Protein AF-A0A3M1G348-F1 (afdb_monomer_lite)

Secondary structure (DSSP, 8-state):
-----SGGG-SSTTPPPPTTGGGT--HHHHSEE-TTGGG-EE----GGGT-HHHHHHGGGSSSTTB-HHHHHB--B-SEEEEEEEEEEETTEEEEEEEEEEEEEEEESPEEEE-TTS-EEEEEEEEEEEEEE-S--PPPSS-EESSTTSS---EEEEEEEE--SSSSSEEEEEEEEEE----B-SPPPHHHHHS-SSEEEEEEEEE--SSSBS-EEEEEEEEEETTEEEEEEEEESS---BPTT--HHHH-GGGGTTT--EE-S-------HHHHHHHHHHHHHHHHHHHHHHHH--SHHHHHHHHHHHHHHHH-HHHHHHHHHHTTTT-

Structure (mmCIF, N/CA/C/O backbone):
data_AF-A0A3M1G348-F1
#
_entry.id   AF-A0A3M1G348-F1
#
loop_
_atom_site.group_PDB
_atom_site.id
_atom_site.type_symbol
_atom_site.label_atom_id
_atom_site.label_alt_id
_atom_site.label_comp_id
_atom_site.label_asym_id
_atom_site.label_entity_id
_atom_site.label_seq_id
_atom_site.pdbx_PDB_ins_code
_atom_site.Cartn_x
_atom_site.Cartn_y
_atom_site.Cartn_z
_atom_site.occupancy
_atom_site.B_iso_or_equiv
_atom_site.auth_seq_id
_atom_site.auth_comp_id
_atom_site.auth_asym_id
_atom_site.auth_atom_id
_atom_site.pdbx_PDB_model_num
ATOM 1 N N . GLY A 1 1 ? 7.294 3.253 2.600 1.00 52.88 1 GLY A N 1
ATOM 2 C CA . GLY A 1 1 ? 6.382 3.375 1.445 1.00 52.88 1 GLY A CA 1
ATOM 3 C C . GLY A 1 1 ? 6.372 4.726 0.737 1.00 52.88 1 GLY A C 1
ATOM 4 O O . GLY A 1 1 ? 5.597 4.856 -0.201 1.00 52.88 1 GLY A O 1
ATOM 5 N N . GLU A 1 2 ? 7.161 5.731 1.150 1.00 63.25 2 GLU A N 1
ATOM 6 C CA . GLU A 1 2 ? 7.117 7.092 0.562 1.00 63.25 2 GLU A CA 1
ATOM 7 C C . GLU A 1 2 ? 5.699 7.659 0.367 1.00 63.25 2 GLU A C 1
ATOM 9 O O . GLU A 1 2 ? 5.335 8.224 -0.663 1.00 63.25 2 GLU A O 1
ATOM 14 N N . THR A 1 3 ? 4.864 7.443 1.373 1.00 74.56 3 THR A N 1
ATOM 15 C CA . THR A 1 3 ? 3.506 7.967 1.436 1.00 74.56 3 THR A CA 1
ATOM 16 C C . THR A 1 3 ? 3.471 9.094 2.446 1.00 74.56 3 THR A C 1
ATOM 18 O O . THR A 1 3 ? 4.001 8.937 3.547 1.00 74.56 3 THR A O 1
ATOM 21 N N . TYR A 1 4 ? 2.811 10.189 2.098 1.00 84.00 4 TYR A N 1
ATOM 22 C CA . TYR A 1 4 ? 2.774 11.394 2.915 1.00 84.00 4 TYR A CA 1
ATOM 23 C C . TYR A 1 4 ? 1.397 11.602 3.535 1.00 84.00 4 TYR A C 1
ATOM 25 O O . TYR A 1 4 ? 0.398 11.045 3.077 1.00 84.00 4 TYR A O 1
ATOM 33 N N . ILE A 1 5 ? 1.350 12.445 4.565 1.00 88.00 5 ILE A N 1
ATOM 34 C CA . ILE A 1 5 ? 0.132 12.821 5.295 1.00 88.00 5 ILE A CA 1
ATOM 35 C C . ILE A 1 5 ? -0.901 13.569 4.413 1.00 88.00 5 ILE A C 1
ATOM 37 O O . ILE A 1 5 ? -2.043 13.772 4.820 1.00 88.00 5 ILE A O 1
ATOM 41 N N . GLY A 1 6 ? -0.535 13.939 3.180 1.00 89.44 6 GLY A N 1
ATOM 42 C CA . GLY A 1 6 ? -1.377 14.681 2.238 1.00 89.44 6 GLY A CA 1
ATOM 43 C C . GLY A 1 6 ? -1.398 16.187 2.529 1.00 89.44 6 GLY A C 1
ATOM 44 O O . GLY A 1 6 ? -0.562 16.688 3.280 1.00 89.44 6 GLY A O 1
ATOM 45 N N . GLY A 1 7 ? -2.332 16.923 1.913 1.00 89.25 7 GLY A N 1
ATOM 46 C CA . GLY A 1 7 ? -2.369 18.388 2.015 1.00 89.25 7 GLY A CA 1
ATOM 47 C C . GLY A 1 7 ? -1.122 19.019 1.394 1.00 89.25 7 GLY A C 1
ATOM 48 O O . GLY A 1 7 ? -0.755 18.674 0.269 1.00 89.25 7 GLY A O 1
ATOM 49 N N . ASP A 1 8 ? -0.433 19.878 2.138 1.00 89.81 8 ASP A N 1
ATOM 50 C CA . ASP A 1 8 ? 0.794 20.539 1.664 1.00 89.81 8 ASP A CA 1
ATOM 51 C C . ASP A 1 8 ? 1.963 19.568 1.443 1.00 89.81 8 ASP A C 1
ATOM 53 O O . ASP A 1 8 ? 2.887 19.858 0.689 1.00 89.81 8 ASP A O 1
ATOM 57 N N . TYR A 1 9 ? 1.915 18.387 2.061 1.00 87.88 9 TYR A N 1
ATOM 58 C CA . TYR A 1 9 ? 2.952 17.361 1.944 1.00 87.88 9 TYR A CA 1
ATOM 59 C C . TYR A 1 9 ? 2.644 16.330 0.850 1.00 87.88 9 TYR A C 1
ATOM 61 O O . TYR A 1 9 ? 3.247 15.262 0.812 1.00 87.88 9 TYR A O 1
ATOM 69 N N . SER A 1 10 ? 1.653 16.594 -0.001 1.00 87.44 10 SER A N 1
ATOM 70 C CA . SER A 1 10 ? 1.141 15.613 -0.957 1.00 87.44 10 SER A CA 1
ATOM 71 C C . SER A 1 10 ? 2.131 15.279 -2.063 1.00 87.44 10 SER A C 1
ATOM 73 O O . SER A 1 10 ? 2.636 16.163 -2.755 1.00 87.44 10 SER A O 1
ATOM 75 N N . ILE A 1 11 ? 2.302 13.980 -2.299 1.00 86.25 11 ILE A N 1
ATOM 76 C CA . ILE A 1 11 ? 2.994 13.444 -3.466 1.00 86.25 11 ILE A CA 1
ATOM 77 C C . ILE A 1 11 ? 2.125 12.317 -4.054 1.00 86.25 11 ILE A C 1
ATOM 79 O O . ILE A 1 11 ? 2.034 11.268 -3.414 1.00 86.25 11 ILE A O 1
ATOM 83 N N . PRO A 1 12 ? 1.493 12.475 -5.237 1.00 86.88 12 PRO A N 1
ATOM 84 C CA . PRO A 1 12 ? 1.482 13.670 -6.095 1.00 86.88 12 PRO A CA 1
ATOM 85 C C . PRO A 1 12 ? 0.784 14.871 -5.439 1.00 86.88 12 PRO A C 1
ATOM 87 O O . PRO A 1 12 ? 0.022 14.710 -4.488 1.00 86.88 12 PRO A O 1
ATOM 90 N N . GLN A 1 13 ? 1.022 16.079 -5.956 1.00 86.38 13 GLN A N 1
ATOM 91 C CA . GLN A 1 13 ? 0.355 17.286 -5.459 1.00 86.38 13 GLN A CA 1
ATOM 92 C C . GLN A 1 13 ? -1.178 17.169 -5.554 1.00 86.38 13 GLN A C 1
ATOM 94 O O . GLN A 1 13 ? -1.717 16.568 -6.482 1.00 86.38 13 GLN A O 1
ATOM 99 N N . GLY A 1 14 ? -1.887 17.747 -4.580 1.00 84.94 14 GLY A N 1
ATOM 100 C CA . GLY A 1 14 ? -3.355 17.743 -4.536 1.00 84.94 14 GLY A CA 1
ATOM 101 C C . GLY A 1 14 ? -3.998 16.511 -3.885 1.00 84.94 14 GLY A C 1
ATOM 102 O O . GLY A 1 14 ? -5.227 16.397 -3.894 1.00 84.94 14 GLY A O 1
ATOM 103 N N . MET A 1 15 ? -3.220 15.595 -3.290 1.00 86.75 15 MET A N 1
ATOM 104 C CA . MET A 1 15 ? -3.801 14.524 -2.472 1.00 86.75 15 MET A CA 1
ATOM 105 C C . MET A 1 15 ? -4.581 15.088 -1.282 1.00 86.75 15 MET A C 1
ATOM 107 O O . MET A 1 15 ? -4.224 16.094 -0.662 1.00 86.75 15 MET A O 1
ATOM 111 N N . LYS A 1 16 ? -5.662 14.392 -0.923 1.00 89.56 16 LYS A N 1
ATOM 112 C CA . LYS A 1 16 ? -6.473 14.770 0.233 1.00 89.56 16 LYS A CA 1
ATOM 113 C C . LYS A 1 16 ? -5.639 14.625 1.508 1.00 89.56 16 LYS A C 1
ATOM 115 O O . LYS A 1 16 ? -5.038 13.570 1.701 1.00 89.56 16 LYS A O 1
ATOM 120 N N . PRO A 1 17 ? -5.646 15.630 2.399 1.00 91.50 17 PRO A N 1
ATOM 121 C CA . PRO A 1 17 ? -4.999 15.488 3.688 1.00 91.50 17 PRO A CA 1
ATOM 122 C C . PRO A 1 17 ? -5.673 14.402 4.518 1.00 91.50 17 PRO A C 1
ATOM 124 O O . PRO A 1 17 ? -6.901 14.205 4.465 1.00 91.50 17 PRO A O 1
ATOM 127 N N . ASP A 1 18 ? -4.852 13.731 5.308 1.00 92.38 18 ASP A N 1
ATOM 128 C CA . ASP A 1 18 ? -5.275 12.713 6.247 1.00 92.38 18 ASP A CA 1
ATOM 129 C C . ASP A 1 18 ? -6.028 13.324 7.449 1.00 92.38 18 ASP A C 1
ATOM 131 O O . ASP A 1 18 ? -6.173 14.545 7.593 1.00 92.38 18 ASP A O 1
ATOM 135 N N . VAL A 1 19 ? -6.611 12.469 8.292 1.00 93.00 19 VAL A N 1
ATOM 136 C CA . VAL A 1 19 ? -7.422 12.923 9.438 1.00 93.00 19 VAL A CA 1
ATOM 137 C C . VAL A 1 19 ? -6.617 13.638 10.525 1.00 93.00 19 VAL A C 1
ATOM 139 O O . VAL A 1 19 ? -7.208 14.411 11.279 1.00 93.00 19 VAL A O 1
ATOM 142 N N . HIS A 1 20 ? -5.311 13.394 10.615 1.00 92.81 20 HIS A N 1
ATOM 143 C CA . HIS A 1 20 ? -4.411 14.035 11.568 1.00 92.81 20 HIS A CA 1
ATOM 144 C C . HIS A 1 20 ? -4.038 15.432 11.079 1.00 92.81 20 HIS A C 1
ATOM 146 O O . HIS A 1 20 ? -4.218 16.396 11.822 1.00 92.81 20 HIS A O 1
ATOM 152 N N . TYR A 1 21 ? -3.668 15.570 9.802 1.00 93.31 21 TYR A N 1
ATOM 153 C CA . TYR A 1 21 ? -3.384 16.875 9.198 1.00 93.31 21 TYR A CA 1
ATOM 154 C C . TYR A 1 21 ? -4.585 17.822 9.311 1.00 93.31 21 TYR A C 1
ATOM 156 O O . TYR A 1 21 ? -4.452 18.976 9.707 1.00 93.31 21 TYR A O 1
ATOM 164 N N . LYS A 1 22 ? -5.808 17.327 9.070 1.00 93.75 22 LYS A N 1
ATOM 165 C CA . LYS A 1 22 ? -7.040 18.129 9.236 1.00 93.75 22 LYS A CA 1
ATOM 166 C C . LYS A 1 22 ? -7.287 18.620 10.664 1.00 93.75 22 LYS A C 1
ATOM 168 O O . LYS A 1 22 ? -8.077 19.540 10.854 1.00 93.75 22 LYS A O 1
ATOM 173 N N . LYS A 1 23 ? -6.664 17.988 11.660 1.00 94.19 23 LYS A N 1
ATOM 174 C CA . LYS A 1 23 ? -6.715 18.395 13.069 1.00 94.19 23 LYS A CA 1
ATOM 175 C C . LYS A 1 23 ? -5.550 19.309 13.463 1.00 94.19 23 LYS A C 1
ATOM 177 O O . LYS A 1 23 ? -5.430 19.632 14.638 1.00 94.19 23 LYS A O 1
ATOM 182 N N . GLY A 1 24 ? -4.727 19.729 12.502 1.00 93.69 24 GLY A N 1
ATOM 183 C CA . GLY A 1 24 ? -3.581 20.605 12.725 1.00 93.69 24 GLY A CA 1
ATOM 184 C C . GLY A 1 24 ? -2.296 19.878 13.116 1.00 93.69 24 GLY A C 1
ATOM 185 O O . GLY A 1 24 ? -1.348 20.554 13.494 1.00 93.69 24 GLY A O 1
ATOM 186 N N . LEU A 1 25 ? -2.253 18.541 13.028 1.00 91.00 25 LEU A N 1
ATOM 187 C CA . LEU A 1 25 ? -1.016 17.794 13.261 1.00 91.00 25 LEU A CA 1
ATOM 188 C C . LEU A 1 25 ? -0.099 17.878 12.036 1.00 91.00 25 LEU A C 1
ATOM 190 O O . LEU A 1 25 ? -0.535 17.693 10.898 1.00 91.00 25 LEU A O 1
ATOM 194 N N . ILE A 1 26 ? 1.181 18.116 12.282 1.00 89.19 26 ILE A N 1
ATOM 195 C CA . ILE A 1 26 ? 2.250 18.199 11.288 1.00 89.19 26 ILE A CA 1
ATOM 196 C C . ILE A 1 26 ? 3.226 17.031 11.443 1.00 89.19 26 ILE A C 1
ATOM 198 O O . ILE A 1 26 ? 3.172 16.256 12.396 1.00 89.19 26 ILE A O 1
ATOM 202 N N . CYS A 1 27 ? 4.175 16.917 10.510 1.00 87.50 27 CYS A N 1
ATOM 203 C CA . CYS A 1 27 ? 5.168 15.843 10.510 1.00 87.50 27 CYS A CA 1
ATOM 204 C C . CYS A 1 27 ? 5.893 15.717 11.859 1.00 87.50 27 CYS A C 1
ATOM 206 O O . CYS A 1 27 ? 6.068 14.608 12.353 1.00 87.50 27 CYS A O 1
ATOM 208 N N . LEU A 1 28 ? 6.284 16.846 12.461 1.00 88.31 28 LEU A N 1
ATOM 209 C CA . LEU A 1 28 ? 7.087 16.884 13.688 1.00 88.31 28 LEU A CA 1
ATOM 210 C C . LEU A 1 28 ? 6.330 16.447 14.950 1.00 88.31 28 LEU A C 1
ATOM 212 O O . LEU A 1 28 ? 6.983 16.090 15.927 1.00 88.31 28 LEU A O 1
ATOM 216 N N . ASP A 1 29 ? 4.995 16.405 14.920 1.00 88.44 29 ASP A N 1
ATOM 217 C CA . ASP A 1 29 ? 4.202 15.924 16.059 1.00 88.44 29 ASP A CA 1
ATOM 218 C C . ASP A 1 29 ? 4.344 14.406 16.252 1.00 88.44 29 ASP A C 1
ATOM 220 O O . ASP A 1 29 ? 4.214 13.903 17.365 1.00 88.44 29 ASP A O 1
ATOM 224 N N . CYS A 1 30 ? 4.651 13.667 15.178 1.00 87.75 30 CYS A N 1
ATOM 225 C CA . CYS A 1 30 ? 4.893 12.219 15.224 1.00 87.75 30 CYS A CA 1
ATOM 226 C C . CYS A 1 30 ? 6.349 11.836 14.896 1.00 87.75 30 CYS A C 1
ATOM 228 O O . CYS A 1 30 ? 6.829 10.768 15.284 1.00 87.75 30 CYS A O 1
ATOM 230 N N . HIS A 1 31 ? 7.064 12.704 14.180 1.00 87.75 31 HIS A N 1
ATOM 231 C CA . HIS A 1 31 ? 8.451 12.524 13.769 1.00 87.75 31 HIS A CA 1
ATOM 232 C C . HIS A 1 31 ? 9.371 13.472 14.537 1.00 87.75 31 HIS A C 1
ATOM 234 O O . HIS A 1 31 ? 9.843 14.480 14.007 1.00 87.75 31 HIS A O 1
ATOM 240 N N . VAL A 1 32 ? 9.609 13.148 15.807 1.00 85.81 32 VAL A N 1
ATOM 241 C CA . VAL A 1 32 ? 10.364 14.013 16.717 1.00 85.81 32 VAL A CA 1
ATOM 242 C C . VAL A 1 32 ? 11.822 14.158 16.281 1.00 85.81 32 VAL A C 1
ATOM 244 O O . VAL A 1 32 ? 12.478 13.190 15.887 1.00 85.81 32 VAL A O 1
ATOM 247 N N . VAL A 1 33 ? 12.341 15.381 16.367 1.00 87.31 33 VAL A N 1
ATOM 248 C CA . VAL A 1 33 ? 13.746 15.680 16.073 1.00 87.31 33 VAL A CA 1
ATOM 249 C C . VAL A 1 33 ? 14.607 15.177 17.228 1.00 87.31 33 VAL A C 1
ATOM 251 O O . VAL A 1 33 ? 14.409 15.560 18.380 1.00 87.31 33 VAL A O 1
ATOM 254 N N . GLY A 1 34 ? 15.552 14.296 16.926 1.00 87.38 34 GLY A N 1
ATOM 255 C CA . GLY A 1 34 ? 16.504 13.776 17.892 1.00 87.38 34 GLY A CA 1
ATOM 256 C C . GLY A 1 34 ? 17.636 14.760 18.217 1.00 87.38 34 GLY A C 1
ATOM 257 O O . GLY A 1 34 ? 17.746 15.831 17.614 1.00 87.38 34 GLY A O 1
ATOM 258 N N . PRO A 1 35 ? 18.530 14.401 19.158 1.00 89.44 35 PRO A N 1
ATOM 259 C CA . PRO A 1 35 ? 19.597 15.287 19.633 1.00 89.44 35 PRO A CA 1
ATOM 260 C C . PRO A 1 35 ? 20.565 15.773 18.545 1.00 89.44 35 PRO A C 1
ATOM 262 O O . PRO A 1 35 ? 21.237 16.781 18.741 1.00 89.44 35 PRO A O 1
ATOM 265 N N . ARG A 1 36 ? 20.651 15.078 17.399 1.00 87.75 36 ARG A N 1
ATOM 266 C CA . ARG A 1 36 ? 21.516 15.464 16.265 1.00 87.75 36 ARG A CA 1
ATOM 267 C C . ARG A 1 36 ? 20.807 16.361 15.233 1.00 87.75 36 ARG A C 1
ATOM 269 O O . ARG A 1 36 ? 21.302 16.532 14.121 1.00 87.75 36 ARG A O 1
ATOM 276 N N . GLY A 1 37 ? 19.662 16.945 15.589 1.00 86.12 37 GLY A N 1
ATOM 277 C CA . GLY A 1 37 ? 18.934 17.900 14.754 1.00 86.12 37 GLY A CA 1
ATOM 278 C C . GLY A 1 37 ? 18.211 17.248 13.573 1.00 86.12 37 GLY A C 1
ATOM 279 O O . GLY A 1 37 ? 17.837 16.079 13.621 1.00 86.12 37 GLY A O 1
ATOM 280 N N . MET A 1 38 ? 18.005 18.010 12.493 1.00 79.25 38 MET A N 1
ATOM 281 C CA . MET A 1 38 ? 17.168 17.614 11.344 1.00 79.25 38 MET A CA 1
ATOM 282 C C . MET A 1 38 ? 17.617 16.333 10.620 1.00 79.25 38 MET A C 1
ATOM 284 O O . MET A 1 38 ? 16.816 15.725 9.918 1.00 79.25 38 MET A O 1
ATOM 288 N N . GLY A 1 39 ? 18.872 15.903 10.783 1.00 81.69 39 GLY A N 1
ATOM 289 C CA . GLY A 1 39 ? 19.359 14.621 10.256 1.00 81.69 39 GLY A CA 1
ATOM 290 C C . GLY A 1 39 ? 18.954 13.400 11.094 1.00 81.69 39 GLY A C 1
ATOM 291 O O . GLY A 1 39 ? 19.218 12.271 10.692 1.00 81.69 39 GLY A O 1
ATOM 292 N N . ASP A 1 40 ? 18.330 13.609 12.254 1.00 82.06 40 ASP A N 1
ATOM 293 C CA . ASP A 1 40 ? 17.993 12.583 13.244 1.00 82.06 40 ASP A CA 1
ATOM 294 C C . ASP A 1 40 ? 16.500 12.598 13.561 1.00 82.06 40 ASP A C 1
ATOM 296 O O . ASP A 1 40 ? 16.077 12.739 14.704 1.00 82.06 40 ASP A O 1
ATOM 300 N N . ILE A 1 41 ? 15.680 12.485 12.522 1.00 83.38 41 ILE A N 1
ATOM 301 C CA . ILE A 1 41 ? 14.230 12.382 12.666 1.00 83.38 41 ILE A CA 1
ATOM 302 C C . ILE A 1 41 ? 13.863 10.987 13.185 1.00 83.38 41 ILE A C 1
ATOM 304 O O . ILE A 1 41 ? 14.093 9.976 12.518 1.00 83.38 41 ILE A O 1
ATOM 308 N N . GLN A 1 42 ? 13.265 10.926 14.373 1.00 80.25 42 GLN A N 1
ATOM 309 C CA . GLN A 1 42 ? 12.926 9.681 15.056 1.00 80.25 42 GLN A CA 1
ATOM 310 C C . GLN A 1 42 ? 11.455 9.317 14.834 1.00 80.25 42 GLN A C 1
ATOM 312 O O . GLN A 1 42 ? 10.562 10.155 14.920 1.00 80.25 42 GLN A O 1
ATOM 317 N N . ARG A 1 43 ? 11.180 8.033 14.592 1.00 76.00 43 ARG A N 1
ATOM 318 C CA . ARG A 1 43 ? 9.820 7.480 14.452 1.00 76.00 43 ARG A CA 1
ATOM 319 C C . ARG A 1 43 ? 9.389 6.805 15.753 1.00 76.00 43 ARG A C 1
ATOM 321 O O . ARG A 1 43 ? 9.221 5.592 15.793 1.00 76.00 43 ARG A O 1
ATOM 328 N N . LYS A 1 44 ? 9.334 7.583 16.836 1.00 76.50 44 LYS A N 1
ATOM 329 C CA . LYS A 1 44 ? 9.030 7.070 18.184 1.00 76.50 44 LYS A CA 1
ATOM 330 C C . LYS A 1 44 ? 7.566 7.201 18.583 1.00 76.50 44 LYS A C 1
ATOM 332 O O . LYS A 1 44 ? 7.161 6.496 19.498 1.00 76.50 44 LYS A O 1
ATOM 337 N N . ALA A 1 45 ? 6.807 8.076 17.923 1.00 82.25 45 ALA A N 1
ATOM 338 C CA . ALA A 1 45 ? 5.393 8.222 18.224 1.00 82.25 45 ALA A CA 1
ATOM 339 C C . ALA A 1 45 ? 4.634 6.938 17.877 1.00 82.25 45 ALA A C 1
ATOM 341 O O . ALA A 1 45 ? 4.872 6.311 16.839 1.00 82.25 45 ALA A O 1
ATOM 342 N N . THR A 1 46 ? 3.710 6.568 18.750 1.00 86.00 46 THR A N 1
ATOM 343 C CA . THR A 1 46 ? 2.811 5.428 18.582 1.00 86.00 46 THR A CA 1
ATOM 344 C C . THR A 1 46 ? 1.371 5.918 18.584 1.00 86.00 46 THR A C 1
ATOM 346 O O . THR A 1 46 ? 1.083 7.033 19.018 1.00 86.00 46 THR A O 1
ATOM 349 N N . CYS A 1 47 ? 0.422 5.092 18.133 1.00 88.81 47 CYS A N 1
ATOM 350 C CA . CYS A 1 47 ? -0.980 5.491 18.234 1.00 88.81 47 CYS A CA 1
ATOM 351 C C . CYS A 1 47 ? -1.395 5.650 19.707 1.00 88.81 47 CYS A C 1
ATOM 353 O O . CYS A 1 47 ? -2.257 6.474 19.992 1.00 88.81 47 CYS A O 1
ATOM 355 N N . GLN A 1 48 ? -0.750 4.934 20.640 1.00 89.44 48 GLN A N 1
ATOM 356 C CA . GLN A 1 48 ? -1.077 4.944 22.069 1.00 89.44 48 GLN A CA 1
ATOM 357 C C . GLN A 1 48 ? -0.829 6.312 22.715 1.00 89.44 48 GLN A C 1
ATOM 359 O O . GLN A 1 48 ? -1.495 6.644 23.690 1.00 89.44 48 GLN A O 1
ATOM 364 N N . ASP A 1 49 ? 0.031 7.147 22.127 1.00 88.44 49 ASP A N 1
ATOM 365 C CA . ASP A 1 49 ? 0.262 8.516 22.599 1.00 88.44 49 ASP A CA 1
ATOM 366 C C . ASP A 1 49 ? -1.021 9.375 22.539 1.00 88.44 49 ASP A C 1
ATOM 368 O O . ASP A 1 49 ? -1.127 10.384 23.234 1.00 88.44 49 ASP A O 1
ATOM 372 N N . CYS A 1 50 ? -2.014 8.987 21.722 1.00 90.56 50 CYS A N 1
ATOM 373 C CA . CYS A 1 50 ? -3.296 9.693 21.561 1.00 90.56 50 CYS A CA 1
ATOM 374 C C . CYS A 1 50 ? -4.552 8.792 21.586 1.00 90.56 50 CYS A C 1
ATOM 376 O O . CYS A 1 50 ? -5.653 9.299 21.803 1.00 90.56 50 CYS A O 1
ATOM 378 N N . HIS A 1 51 ? -4.404 7.486 21.356 1.00 92.19 51 HIS A N 1
ATOM 379 C CA . HIS A 1 51 ? -5.461 6.473 21.214 1.00 92.19 51 HIS A CA 1
ATOM 380 C C . HIS A 1 51 ? -5.261 5.338 22.229 1.00 92.19 51 HIS A C 1
ATOM 382 O O . HIS A 1 51 ? -5.051 4.178 21.867 1.00 92.19 51 HIS A O 1
ATOM 388 N N . ILE A 1 52 ? -5.247 5.702 23.514 1.00 92.56 52 ILE A N 1
ATOM 389 C CA . ILE A 1 52 ? -4.895 4.799 24.617 1.00 92.56 52 ILE A CA 1
ATOM 390 C C . ILE A 1 52 ? -5.886 3.635 24.687 1.00 92.56 52 ILE A C 1
ATOM 392 O O . ILE A 1 52 ? -5.484 2.473 24.670 1.00 92.56 52 ILE A O 1
ATOM 396 N N . GLU A 1 53 ? -7.187 3.936 24.719 1.00 91.81 53 GLU A N 1
ATOM 397 C CA . GLU A 1 53 ? -8.224 2.920 24.892 1.00 91.81 53 GLU A CA 1
ATOM 398 C C . GLU A 1 53 ? -8.288 1.929 23.717 1.00 91.81 53 GLU A C 1
ATOM 400 O O . GLU A 1 53 ? -8.636 0.762 23.912 1.00 91.81 53 GLU A O 1
ATOM 405 N N . GLU A 1 54 ? -7.977 2.371 22.495 1.00 92.06 54 GLU A N 1
ATOM 406 C CA . GLU A 1 54 ? -7.925 1.516 21.309 1.00 92.06 54 GLU A CA 1
ATOM 407 C C . GLU A 1 54 ? -6.705 0.584 21.314 1.00 92.06 54 GLU A C 1
ATOM 409 O O . GLU A 1 54 ? -6.861 -0.621 21.086 1.00 92.06 54 GLU A O 1
ATOM 414 N N . GLU A 1 55 ? -5.514 1.123 21.590 1.00 92.25 55 GLU A N 1
ATOM 415 C CA . GLU A 1 55 ? -4.253 0.366 21.605 1.00 92.25 55 GLU A CA 1
ATOM 416 C C . GLU A 1 55 ? -4.199 -0.645 22.755 1.00 92.25 55 GLU A C 1
ATOM 418 O O . GLU A 1 55 ? -3.720 -1.762 22.575 1.00 92.25 55 GLU A O 1
ATOM 423 N N . GLU A 1 56 ? -4.780 -0.332 23.916 1.00 93.19 56 GLU A N 1
ATOM 424 C CA . GLU A 1 56 ? -4.895 -1.294 25.020 1.00 93.19 56 GLU A CA 1
ATOM 425 C C . GLU A 1 56 ? -5.897 -2.422 24.716 1.00 93.19 56 GLU A C 1
ATOM 427 O O . GLU A 1 56 ? -5.720 -3.569 25.140 1.00 93.19 56 GLU A O 1
ATOM 432 N N . ALA A 1 57 ? -6.961 -2.129 23.961 1.00 93.25 57 ALA A N 1
ATOM 433 C CA . ALA A 1 57 ? -8.007 -3.103 23.662 1.00 93.25 57 ALA A CA 1
ATOM 434 C C . ALA A 1 57 ? -7.601 -4.112 22.575 1.00 93.25 57 ALA A C 1
ATOM 436 O O . ALA A 1 57 ? -8.017 -5.280 22.630 1.00 93.25 57 ALA A O 1
ATOM 437 N N . LEU A 1 58 ? -6.823 -3.673 21.580 1.00 93.44 58 LEU A N 1
ATOM 438 C CA . LEU A 1 58 ? -6.535 -4.427 20.359 1.00 93.44 58 LEU A CA 1
ATOM 439 C C . LEU A 1 58 ? -5.799 -5.768 20.591 1.00 93.44 58 LEU A C 1
ATOM 441 O O . LEU A 1 58 ? -6.257 -6.770 20.025 1.00 93.44 58 LEU A O 1
ATOM 445 N N . PRO A 1 59 ? -4.739 -5.868 21.427 1.00 93.25 59 PRO A N 1
ATOM 446 C CA . PRO A 1 59 ? -3.966 -7.104 21.602 1.00 93.25 59 PRO A CA 1
ATOM 447 C C . PRO A 1 59 ? -4.805 -8.297 22.077 1.00 93.25 59 PRO A C 1
ATOM 449 O O . PRO A 1 59 ? -4.582 -9.433 21.656 1.00 93.25 59 PRO A O 1
ATOM 452 N N . GLY A 1 60 ? -5.824 -8.049 22.910 1.00 92.06 60 GLY A N 1
ATOM 453 C CA . GLY A 1 60 ? -6.749 -9.084 23.389 1.00 92.06 60 GLY A CA 1
ATOM 454 C C . GLY A 1 60 ? -7.828 -9.492 22.374 1.00 92.06 60 GLY A C 1
ATOM 455 O O . GLY A 1 60 ? -8.562 -10.462 22.598 1.00 92.06 60 GLY A O 1
ATOM 456 N N . GLY A 1 61 ? -7.957 -8.751 21.272 1.00 92.12 61 GLY A N 1
ATOM 457 C CA . GLY A 1 61 ? -9.002 -8.907 20.269 1.00 92.12 61 GLY A CA 1
ATOM 458 C C . GLY A 1 61 ? -8.757 -10.029 19.256 1.00 92.12 61 GLY A C 1
ATOM 459 O O . GLY A 1 61 ? -7.930 -10.926 19.422 1.00 92.12 61 GLY A O 1
ATOM 460 N N . LEU A 1 62 ? -9.535 -10.000 18.172 1.00 93.94 62 LEU A N 1
ATOM 461 C CA . LEU A 1 62 ? -9.354 -10.897 17.020 1.00 93.94 62 LEU A CA 1
ATOM 462 C C . LEU A 1 62 ? -8.260 -10.412 16.067 1.00 93.94 62 LEU A C 1
ATOM 464 O O . LEU A 1 62 ? -7.650 -11.226 15.382 1.00 93.94 62 LEU A O 1
ATOM 468 N N . HIS A 1 63 ? -8.010 -9.103 16.060 1.00 94.62 63 HIS A N 1
ATOM 469 C CA . HIS A 1 63 ? -7.006 -8.437 15.237 1.00 94.62 63 HIS A CA 1
ATOM 470 C C . HIS A 1 63 ? -5.748 -8.066 16.039 1.00 94.62 63 HIS A C 1
ATOM 472 O O . HIS A 1 63 ? -5.003 -7.194 15.624 1.00 94.62 63 HIS A O 1
ATOM 478 N N . GLY A 1 64 ? -5.464 -8.744 17.158 1.00 94.81 64 GLY A N 1
ATOM 479 C CA . GLY A 1 64 ? -4.308 -8.429 18.016 1.00 94.81 64 GLY A CA 1
ATOM 480 C C . GLY A 1 64 ? -2.926 -8.647 17.378 1.00 94.81 64 GLY A C 1
ATOM 481 O O . GLY A 1 64 ? -1.919 -8.329 17.994 1.00 94.81 64 GLY A O 1
ATOM 482 N N . LYS A 1 65 ? -2.863 -9.190 16.153 1.00 94.44 65 LYS A N 1
ATOM 483 C CA . LYS A 1 65 ? -1.641 -9.311 15.334 1.00 94.44 65 LYS A CA 1
ATOM 484 C C . LYS A 1 65 ? -1.705 -8.445 14.074 1.00 94.44 65 LYS A C 1
ATOM 486 O O . LYS A 1 65 ? -1.246 -8.863 13.015 1.00 94.44 65 LYS A O 1
ATOM 491 N N . LEU A 1 66 ? -2.349 -7.289 14.150 1.00 93.19 66 LEU A N 1
ATOM 492 C CA . LEU A 1 66 ? -2.510 -6.358 13.041 1.00 93.19 66 LEU A CA 1
ATOM 493 C C . LEU A 1 66 ? -2.160 -4.952 13.530 1.00 93.19 66 LEU A C 1
ATOM 495 O O . LEU A 1 66 ? -2.614 -4.550 14.595 1.00 93.19 66 LEU A O 1
ATOM 499 N N . LEU A 1 67 ? -1.365 -4.209 12.759 1.00 93.12 67 LEU A N 1
ATOM 500 C CA . LEU A 1 67 ? -1.100 -2.800 13.060 1.00 93.12 67 LEU A CA 1
ATOM 501 C C . LEU A 1 67 ? -2.331 -1.946 12.764 1.00 93.12 67 LEU A C 1
ATOM 503 O O . LEU A 1 67 ? -2.999 -2.160 11.753 1.00 93.12 67 LEU A O 1
ATOM 507 N N . CYS A 1 68 ? -2.576 -0.907 13.562 1.00 93.75 68 CYS A N 1
ATOM 508 C CA . CYS A 1 68 ? -3.655 0.061 13.334 1.00 93.75 68 CYS A CA 1
ATOM 509 C C . CYS A 1 68 ? -3.660 0.603 11.889 1.00 93.75 68 CYS A C 1
ATOM 511 O O . CYS A 1 68 ? -4.712 0.694 11.245 1.00 93.75 68 CYS A O 1
ATOM 513 N N . ALA A 1 69 ? -2.473 0.854 11.324 1.00 93.75 69 ALA A N 1
ATOM 514 C CA . ALA A 1 69 ? -2.290 1.273 9.936 1.00 93.75 69 ALA A CA 1
ATOM 515 C C . ALA A 1 69 ? -2.916 0.305 8.912 1.00 93.75 69 ALA A C 1
ATOM 517 O O . ALA A 1 69 ? -3.468 0.751 7.907 1.00 93.75 69 ALA A O 1
ATOM 518 N N . SER A 1 70 ? -2.923 -1.005 9.173 1.00 95.25 70 SER A N 1
ATOM 519 C CA . SER A 1 70 ? -3.532 -2.006 8.284 1.00 95.25 70 SER A CA 1
ATOM 520 C C . SER A 1 70 ? -5.033 -1.822 8.116 1.00 95.25 70 SER A C 1
ATOM 522 O O . SER A 1 70 ? -5.580 -2.272 7.119 1.00 95.25 70 SER A O 1
ATOM 524 N N . CYS A 1 71 ? -5.714 -1.171 9.061 1.00 94.75 71 CYS A N 1
ATOM 525 C CA . CYS A 1 71 ? -7.126 -0.824 8.926 1.00 94.75 71 CYS A CA 1
ATOM 526 C C . CYS A 1 71 ? -7.317 0.622 8.470 1.00 94.75 71 CYS A C 1
ATOM 528 O O . CYS A 1 71 ? -8.233 0.891 7.693 1.00 94.75 71 CYS A O 1
ATOM 530 N N . HIS A 1 72 ? -6.479 1.536 8.960 1.00 95.25 72 HIS A N 1
ATOM 531 C CA . HIS A 1 72 ? -6.708 2.974 8.851 1.00 95.25 72 HIS A CA 1
ATOM 532 C C . HIS A 1 72 ? -5.974 3.664 7.698 1.00 95.25 72 HIS A C 1
ATOM 534 O O . HIS A 1 72 ? -6.374 4.764 7.327 1.00 95.25 72 HIS A O 1
ATOM 540 N N . VAL A 1 73 ? -4.960 3.046 7.090 1.00 94.44 73 VAL A N 1
ATOM 541 C CA . VAL A 1 73 ? -4.354 3.548 5.849 1.00 94.44 73 VAL A CA 1
ATOM 542 C C . VAL A 1 73 ? -5.150 3.028 4.653 1.00 94.44 73 VAL A C 1
ATOM 544 O O . VAL A 1 73 ? -5.354 1.818 4.502 1.00 94.44 73 VAL A O 1
ATOM 547 N N . ASN A 1 74 ? -5.609 3.955 3.808 1.00 91.25 74 ASN A N 1
ATOM 548 C CA . ASN A 1 74 ? -6.528 3.665 2.698 1.00 91.25 74 ASN A CA 1
ATOM 549 C C . ASN A 1 74 ? -5.973 4.011 1.316 1.00 91.25 74 ASN A C 1
ATOM 551 O O . ASN A 1 74 ? -6.380 3.398 0.333 1.00 91.25 74 ASN A O 1
ATOM 555 N N . GLU A 1 75 ? -5.086 4.998 1.232 1.00 92.81 75 GLU A N 1
ATOM 556 C CA . GLU A 1 75 ? -4.526 5.493 -0.023 1.00 92.81 75 GLU A CA 1
ATOM 557 C C . GLU A 1 75 ? -3.022 5.692 0.145 1.00 92.81 75 GLU A C 1
ATOM 559 O O . GLU A 1 75 ? -2.568 6.172 1.186 1.00 92.81 75 GLU A O 1
ATOM 564 N N . LEU A 1 76 ? -2.265 5.298 -0.879 1.00 93.88 76 LEU A N 1
ATOM 565 C CA . LEU A 1 76 ? -0.808 5.302 -0.883 1.00 93.88 76 LEU A CA 1
ATOM 566 C C . LEU A 1 76 ? -0.304 6.152 -2.051 1.00 93.88 76 LEU A C 1
ATOM 568 O O . LEU A 1 76 ? -0.377 5.731 -3.206 1.00 93.88 76 LEU A O 1
ATOM 572 N N . GLY A 1 77 ? 0.186 7.351 -1.735 1.00 92.62 77 GLY A N 1
ATOM 573 C CA . GLY A 1 77 ? 0.804 8.273 -2.694 1.00 92.62 77 GLY A CA 1
ATOM 574 C C . GLY A 1 77 ? 2.211 7.854 -3.134 1.00 92.62 77 GLY A C 1
ATOM 575 O O . GLY A 1 77 ? 2.706 6.800 -2.734 1.00 92.62 77 GLY A O 1
ATOM 576 N N . GLY A 1 78 ? 2.885 8.701 -3.908 1.00 92.75 78 GLY A N 1
ATOM 577 C CA . GLY A 1 78 ? 4.294 8.575 -4.299 1.00 92.75 78 GLY A CA 1
ATOM 578 C C . GLY A 1 78 ? 4.518 7.742 -5.561 1.00 92.75 78 GLY A C 1
ATOM 579 O O . GLY A 1 78 ? 3.606 7.580 -6.375 1.00 92.75 78 GLY A O 1
ATOM 580 N N . TYR A 1 79 ? 5.725 7.178 -5.693 1.00 94.19 79 TYR A N 1
ATOM 581 C CA . TYR A 1 79 ? 6.124 6.321 -6.819 1.00 94.19 79 TYR A CA 1
ATOM 582 C C . TYR A 1 79 ? 5.180 5.132 -7.011 1.00 94.19 79 TYR A C 1
ATOM 584 O O . TYR A 1 79 ? 4.922 4.399 -6.059 1.00 94.19 79 TYR A O 1
ATOM 592 N N . GLN A 1 80 ? 4.711 4.913 -8.233 1.00 96.31 80 GLN A N 1
ATOM 593 C CA . GLN A 1 80 ? 3.910 3.744 -8.610 1.00 96.31 80 GLN A CA 1
ATOM 594 C C . GLN A 1 80 ? 4.683 2.782 -9.512 1.00 96.31 80 GLN A C 1
ATOM 596 O O . GLN A 1 80 ? 4.286 1.633 -9.657 1.00 96.31 80 GLN A O 1
ATOM 601 N N . ILE A 1 81 ? 5.771 3.250 -10.126 1.00 96.81 81 ILE A N 1
ATOM 602 C CA . ILE A 1 81 ? 6.723 2.489 -10.938 1.00 96.81 81 ILE A CA 1
ATOM 603 C C . ILE A 1 81 ? 8.072 3.199 -10.795 1.00 96.81 81 ILE A C 1
ATOM 605 O O . ILE A 1 81 ? 8.114 4.428 -10.751 1.00 96.81 81 ILE A O 1
ATOM 609 N N . THR A 1 82 ? 9.169 2.449 -10.752 1.00 96.88 82 THR A N 1
ATOM 610 C CA . THR A 1 82 ? 10.513 3.038 -10.793 1.00 96.88 82 THR A CA 1
ATOM 611 C C . THR A 1 82 ? 11.350 2.349 -11.858 1.00 96.88 82 THR A C 1
ATOM 613 O O . THR A 1 82 ? 11.609 1.152 -11.767 1.00 96.88 82 THR A O 1
ATOM 616 N N . ILE A 1 83 ? 11.807 3.098 -12.857 1.00 96.81 83 ILE A N 1
ATOM 617 C CA . ILE A 1 83 ? 12.675 2.577 -13.914 1.00 96.81 83 ILE A CA 1
ATOM 618 C C . ILE A 1 83 ? 14.020 3.296 -13.849 1.00 96.81 83 ILE A C 1
ATOM 620 O O . ILE A 1 83 ? 14.081 4.506 -13.660 1.00 96.81 83 ILE A O 1
ATOM 624 N N . TRP A 1 84 ? 15.101 2.543 -14.003 1.00 96.38 84 TRP A N 1
ATOM 625 C CA . TRP A 1 84 ? 16.451 3.070 -14.128 1.00 96.38 84 TRP A CA 1
ATOM 626 C C . TRP A 1 84 ? 17.023 2.689 -15.490 1.00 96.38 84 TRP A C 1
ATOM 628 O O . TRP A 1 84 ? 17.027 1.510 -15.856 1.00 96.38 84 TRP A O 1
ATOM 638 N N . GLY A 1 85 ? 17.533 3.668 -16.226 1.00 95.06 85 GLY A N 1
ATOM 639 C CA . GLY A 1 85 ? 18.071 3.447 -17.566 1.00 95.06 85 GLY A CA 1
ATOM 640 C C . GLY A 1 85 ? 18.905 4.621 -18.070 1.00 95.06 85 GLY A C 1
ATOM 641 O O . GLY A 1 85 ? 19.160 5.556 -17.312 1.00 95.06 85 GLY A O 1
ATOM 642 N N . PRO A 1 86 ? 19.361 4.582 -19.333 1.00 94.19 86 PRO A N 1
ATOM 643 C CA . PRO A 1 86 ? 20.079 5.695 -19.942 1.00 94.19 86 PRO A CA 1
ATOM 644 C C . PRO A 1 86 ? 19.262 6.985 -19.889 1.00 94.19 86 PRO A C 1
ATOM 646 O O . PRO A 1 86 ? 18.125 7.002 -20.345 1.00 94.19 86 PRO A O 1
ATOM 649 N N . GLY A 1 87 ? 19.850 8.059 -19.379 1.00 93.44 87 GLY A N 1
ATOM 650 C CA . GLY A 1 87 ? 19.179 9.346 -19.234 1.00 93.44 87 GLY A CA 1
ATOM 651 C C . GLY A 1 87 ? 20.150 10.464 -18.890 1.00 93.44 87 GLY A C 1
ATOM 652 O O . GLY A 1 87 ? 21.365 10.287 -18.981 1.00 93.44 87 GLY A O 1
ATOM 653 N N . ARG A 1 88 ? 19.626 11.621 -18.487 1.00 91.38 88 ARG A N 1
ATOM 654 C CA . ARG A 1 88 ? 20.440 12.767 -18.055 1.00 91.38 88 ARG A CA 1
ATOM 655 C C . ARG A 1 88 ? 20.302 13.043 -16.570 1.00 91.38 88 ARG A C 1
ATOM 657 O O . ARG A 1 88 ? 19.203 13.047 -16.039 1.00 91.38 88 ARG A O 1
ATOM 664 N N . GLU A 1 89 ? 21.415 13.348 -15.918 1.00 86.56 89 GLU A N 1
ATOM 665 C CA . GLU A 1 89 ? 21.424 14.014 -14.616 1.00 86.56 89 GLU A CA 1
ATOM 666 C C . GLU A 1 89 ? 21.944 15.438 -14.835 1.00 86.56 89 GLU A C 1
ATOM 668 O O . GLU A 1 89 ? 23.115 15.650 -15.169 1.00 86.56 89 GLU A O 1
ATOM 673 N N . GLY A 1 90 ? 21.040 16.417 -14.768 1.00 85.25 90 GLY A N 1
ATOM 674 C CA . GLY A 1 90 ? 21.306 17.765 -15.267 1.00 85.25 90 GLY A CA 1
ATOM 675 C C . GLY A 1 90 ? 21.694 17.751 -16.752 1.00 85.25 90 GLY A C 1
ATOM 676 O O . GLY A 1 90 ? 20.902 17.382 -17.616 1.00 85.25 90 GLY A O 1
ATOM 677 N N . THR A 1 91 ? 22.926 18.158 -17.064 1.00 86.00 91 THR A N 1
ATOM 678 C CA . THR A 1 91 ? 23.458 18.196 -18.440 1.00 86.00 91 THR A CA 1
ATOM 679 C C . THR A 1 91 ? 24.302 16.974 -18.811 1.00 86.00 91 THR A C 1
ATOM 681 O O . THR A 1 91 ? 24.784 16.890 -19.941 1.00 86.00 91 THR A O 1
ATOM 684 N N . VAL A 1 92 ? 24.495 16.026 -17.889 1.00 92.88 92 VAL A N 1
ATOM 685 C CA . VAL A 1 92 ? 25.411 14.890 -18.058 1.00 92.88 92 VAL A CA 1
ATOM 686 C C . VAL A 1 92 ? 24.626 13.623 -18.390 1.00 92.88 92 VAL A C 1
ATOM 688 O O . VAL A 1 92 ? 23.707 13.252 -17.664 1.00 92.88 92 VAL A O 1
ATOM 691 N N . GLU A 1 93 ? 24.995 12.933 -19.473 1.00 92.94 93 GLU A N 1
ATOM 692 C 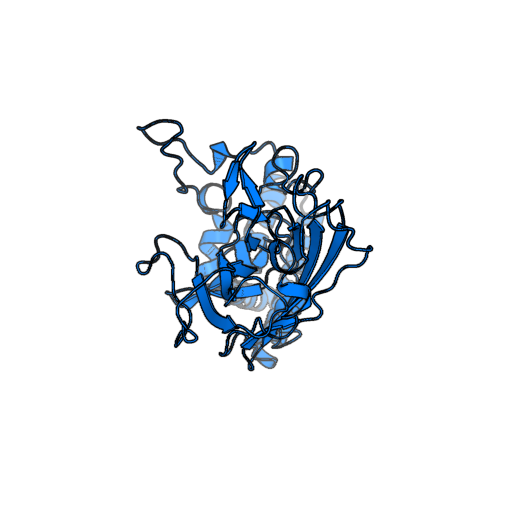CA . GLU A 1 93 ? 24.442 11.607 -19.777 1.00 92.94 93 GLU A CA 1
ATOM 693 C C . GLU A 1 93 ? 24.945 10.572 -18.765 1.00 92.94 93 GLU A C 1
ATOM 695 O O . GLU A 1 93 ? 26.132 10.503 -18.440 1.00 92.94 93 GLU A O 1
ATOM 700 N N . THR A 1 94 ? 24.039 9.719 -18.307 1.00 92.62 94 THR A N 1
ATOM 701 C CA . THR A 1 94 ? 24.313 8.633 -17.372 1.00 92.62 94 THR A CA 1
ATOM 702 C C . THR A 1 94 ? 23.627 7.355 -17.847 1.00 92.62 94 THR A C 1
ATOM 704 O O . THR A 1 94 ? 22.503 7.402 -18.349 1.00 92.62 94 THR A O 1
ATOM 707 N N . PRO A 1 95 ? 24.256 6.179 -17.679 1.00 90.69 95 PRO A N 1
ATOM 708 C CA . PRO A 1 95 ? 23.600 4.904 -17.955 1.00 90.69 95 PRO A CA 1
ATOM 709 C C . PRO A 1 95 ? 22.510 4.535 -16.929 1.00 90.69 95 PRO A C 1
ATOM 711 O O . PRO A 1 95 ? 21.803 3.552 -17.155 1.00 90.69 95 PRO A O 1
ATOM 714 N N . PHE A 1 96 ? 22.400 5.283 -15.819 1.00 91.62 96 PHE A N 1
ATOM 715 C CA . PHE A 1 96 ? 21.515 5.008 -14.682 1.00 91.62 96 PHE A CA 1
ATOM 716 C C . PHE A 1 96 ? 20.798 6.274 -14.182 1.00 91.62 96 PHE A C 1
ATOM 718 O O . PHE A 1 96 ? 20.960 6.685 -13.034 1.00 91.62 96 PHE A O 1
ATOM 725 N N . HIS A 1 97 ? 19.998 6.897 -15.040 1.00 94.31 97 HIS A N 1
ATOM 726 C CA . HIS A 1 97 ? 19.033 7.916 -14.639 1.00 94.31 97 HIS A CA 1
ATOM 727 C C . HIS A 1 97 ? 17.784 7.268 -14.025 1.00 94.31 97 HIS A C 1
ATOM 729 O O . HIS A 1 97 ? 17.338 6.208 -14.475 1.00 94.31 97 HIS A O 1
ATOM 735 N N . LYS A 1 98 ? 17.214 7.913 -13.003 1.00 94.56 98 LYS A N 1
ATOM 736 C CA . LYS A 1 98 ? 16.039 7.437 -12.268 1.00 94.56 98 LYS A CA 1
ATOM 737 C C . LYS A 1 98 ? 14.740 8.009 -12.841 1.00 94.56 98 LYS A C 1
ATOM 739 O O . LYS A 1 98 ? 14.210 8.983 -12.312 1.00 94.56 98 LYS A O 1
ATOM 744 N N . TYR A 1 99 ? 14.143 7.304 -13.793 1.00 94.88 99 TYR A N 1
ATOM 745 C CA . TYR A 1 99 ? 12.781 7.562 -14.265 1.00 94.88 99 TYR A CA 1
ATOM 746 C C . TYR A 1 99 ? 11.756 7.092 -13.235 1.00 94.88 99 TYR A C 1
ATOM 748 O O . TYR A 1 99 ? 11.219 5.979 -13.291 1.00 94.88 99 TYR A O 1
ATOM 756 N N . SER A 1 100 ? 11.522 7.932 -12.236 1.00 84.94 100 SER A N 1
ATOM 757 C CA . SER A 1 100 ? 10.669 7.584 -11.101 1.00 84.94 100 SER A CA 1
ATOM 758 C C . SER A 1 100 ? 9.436 8.443 -10.975 1.00 84.94 100 SER A C 1
ATOM 760 O O . SER A 1 100 ? 8.535 8.049 -10.250 1.00 84.94 100 SER A O 1
ATOM 762 N N . LEU A 1 101 ? 9.305 9.533 -11.730 1.00 89.94 101 LEU A N 1
ATOM 763 C CA . LEU A 1 101 ? 8.149 10.428 -11.654 1.00 89.94 101 LEU A CA 1
ATOM 764 C C . LEU A 1 101 ? 6.838 9.839 -12.210 1.00 89.94 101 LEU A C 1
ATOM 766 O O . LEU A 1 101 ? 5.983 10.579 -12.667 1.00 89.94 101 LEU A O 1
ATOM 770 N N . TYR A 1 102 ? 6.655 8.518 -12.129 1.00 95.12 102 TYR A N 1
ATOM 771 C CA . TYR A 1 102 ? 5.383 7.803 -12.196 1.00 95.12 102 TYR A CA 1
ATOM 772 C C . TYR A 1 102 ? 4.615 7.965 -10.876 1.00 95.12 102 TYR A C 1
ATOM 774 O O . TYR A 1 102 ? 4.509 7.011 -10.095 1.00 95.12 102 TYR A O 1
ATOM 782 N N . TYR A 1 103 ? 4.129 9.165 -10.556 1.00 94.12 103 TYR A N 1
ATOM 783 C CA . TYR A 1 103 ? 3.439 9.381 -9.277 1.00 94.12 103 TYR A CA 1
ATOM 784 C C . TYR A 1 103 ? 1.951 9.195 -9.408 1.00 94.12 103 TYR A C 1
ATOM 786 O O . TYR A 1 103 ? 1.332 9.495 -10.425 1.00 94.12 103 TYR A O 1
ATOM 794 N N . GLY A 1 104 ? 1.359 8.738 -8.319 1.00 94.62 104 GLY A N 1
ATOM 795 C CA . GLY A 1 104 ? -0.070 8.580 -8.263 1.00 94.62 104 GLY A CA 1
ATOM 796 C C . GLY A 1 104 ? -0.521 7.942 -6.973 1.00 94.62 104 GLY A C 1
ATOM 797 O O . GLY A 1 104 ? 0.100 8.138 -5.931 1.00 94.62 104 GLY A O 1
ATOM 798 N N . ILE A 1 105 ? -1.628 7.215 -7.049 1.00 95.06 105 ILE A N 1
ATOM 799 C CA . ILE A 1 105 ? -2.320 6.673 -5.884 1.00 95.06 105 ILE A CA 1
ATOM 800 C C . ILE A 1 105 ? -2.523 5.177 -6.084 1.00 95.06 105 ILE A C 1
ATOM 802 O O . ILE A 1 105 ? -3.130 4.764 -7.071 1.00 95.06 105 ILE A O 1
ATOM 806 N N . GLN A 1 106 ? -2.079 4.393 -5.103 1.00 96.44 106 GLN A N 1
ATOM 807 C CA . GLN A 1 106 ? -2.403 2.980 -4.946 1.00 96.44 106 GLN A CA 1
ATOM 808 C C . GLN A 1 106 ? -3.447 2.805 -3.830 1.00 96.44 106 GLN A C 1
ATOM 810 O O . GLN A 1 106 ? -3.259 3.303 -2.716 1.00 96.44 106 GLN A O 1
ATOM 815 N N . LYS A 1 107 ? -4.548 2.087 -4.098 1.00 95.50 107 LYS A N 1
ATOM 816 C CA . LYS A 1 107 ? -5.588 1.787 -3.096 1.00 95.50 107 LYS A CA 1
ATOM 817 C C . LYS A 1 107 ? -6.474 0.570 -3.424 1.00 95.50 107 LYS A C 1
ATOM 819 O O . LYS A 1 107 ? -6.738 0.312 -4.596 1.00 95.50 107 LYS A O 1
ATOM 824 N N . PRO A 1 108 ? -7.021 -0.123 -2.406 1.00 95.50 108 PRO A N 1
ATOM 825 C CA . PRO A 1 108 ? -6.575 -0.087 -1.009 1.00 95.50 108 PRO A CA 1
ATOM 826 C C . PRO A 1 108 ? -5.174 -0.716 -0.868 1.00 95.50 108 PRO A C 1
ATOM 828 O O . PRO A 1 108 ? -4.771 -1.473 -1.750 1.00 95.50 108 PRO A O 1
ATOM 831 N N . PRO A 1 109 ? -4.414 -0.453 0.208 1.00 96.12 109 PRO A N 1
ATOM 832 C CA . PRO A 1 109 ? -3.161 -1.160 0.464 1.00 96.12 109 PRO A CA 1
ATOM 833 C C . PRO A 1 109 ? -3.389 -2.667 0.588 1.00 96.12 109 PRO A C 1
ATOM 835 O O . PRO A 1 109 ? -4.320 -3.094 1.285 1.00 96.12 109 PRO A O 1
ATOM 838 N N . ILE A 1 110 ? -2.498 -3.453 -0.016 1.00 97.62 110 ILE A N 1
ATOM 839 C CA . ILE A 1 110 ? -2.392 -4.884 0.282 1.00 97.62 110 ILE A CA 1
ATOM 840 C C . ILE A 1 110 ? -1.895 -5.013 1.719 1.00 97.62 110 ILE A C 1
ATOM 842 O O . ILE A 1 110 ? -0.999 -4.278 2.123 1.00 97.62 110 ILE A O 1
ATOM 846 N N . ILE A 1 111 ? -2.462 -5.929 2.497 1.00 96.75 111 ILE A N 1
ATOM 847 C CA . ILE A 1 111 ? -1.930 -6.282 3.813 1.00 96.75 111 ILE A CA 1
ATOM 848 C C . ILE A 1 111 ? -1.230 -7.635 3.739 1.00 96.75 111 ILE A C 1
ATOM 850 O O . ILE A 1 111 ? -1.703 -8.562 3.082 1.00 96.75 111 ILE A O 1
ATOM 854 N N . MET A 1 112 ? -0.098 -7.761 4.419 1.00 96.31 112 MET A N 1
ATOM 855 C CA . MET A 1 112 ? 0.636 -9.022 4.528 1.00 96.31 112 MET A CA 1
ATOM 856 C C . MET A 1 112 ? 1.381 -9.097 5.855 1.00 96.31 112 MET A C 1
ATOM 858 O O . MET A 1 112 ? 1.463 -8.112 6.585 1.00 96.31 112 MET A O 1
ATOM 862 N N . LYS A 1 113 ? 1.897 -10.281 6.180 1.00 95.19 113 LYS A N 1
ATOM 863 C CA . LYS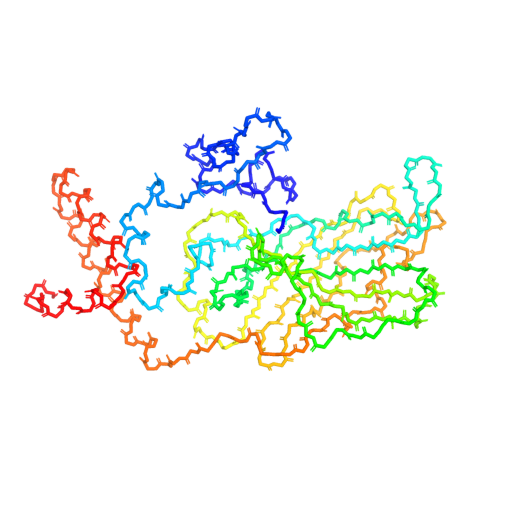 A 1 113 ? 2.673 -10.493 7.400 1.00 95.19 113 LYS A CA 1
ATOM 864 C C . LYS A 1 113 ? 4.094 -9.950 7.253 1.00 95.19 113 LYS A C 1
ATOM 866 O O . LYS A 1 113 ? 4.727 -10.169 6.223 1.00 95.19 113 LYS A O 1
ATOM 871 N N . ASP A 1 114 ? 4.577 -9.290 8.298 1.00 93.94 114 ASP A N 1
ATOM 872 C CA . ASP A 1 114 ? 5.980 -8.905 8.457 1.00 93.94 114 ASP A CA 1
ATOM 873 C C . ASP A 1 114 ? 6.863 -10.069 8.958 1.00 93.94 114 ASP A C 1
ATOM 875 O O . ASP A 1 114 ? 6.389 -11.202 9.104 1.00 93.94 114 ASP A O 1
ATOM 879 N N . GLN A 1 115 ? 8.142 -9.793 9.253 1.00 91.81 115 GLN A N 1
ATOM 880 C CA . GLN A 1 115 ? 9.102 -10.775 9.786 1.00 91.81 115 GLN A CA 1
ATOM 881 C C . GLN A 1 115 ? 8.631 -11.442 11.092 1.00 91.81 115 GLN A C 1
ATOM 883 O O . GLN A 1 115 ? 9.057 -12.548 11.415 1.00 91.81 115 GLN A O 1
ATOM 888 N N . THR A 1 116 ? 7.756 -10.777 11.851 1.00 91.88 116 THR A N 1
ATOM 889 C CA . THR A 1 116 ? 7.241 -11.231 13.154 1.00 91.88 116 THR A CA 1
ATOM 890 C C . THR A 1 116 ? 5.880 -11.925 13.045 1.00 91.88 116 THR A C 1
ATOM 892 O O . THR A 1 116 ? 5.344 -12.440 14.029 1.00 91.88 116 THR A O 1
ATOM 895 N N . GLY A 1 117 ? 5.300 -11.959 11.841 1.00 93.00 117 GLY A N 1
ATOM 896 C CA . GLY A 1 117 ? 3.963 -12.490 11.600 1.00 93.00 117 GLY A CA 1
ATOM 897 C C . GLY A 1 117 ? 2.829 -11.494 11.867 1.00 93.00 117 GLY A C 1
ATOM 898 O O . GLY A 1 117 ? 1.671 -11.923 11.922 1.00 93.00 117 GLY A O 1
ATOM 899 N N . THR A 1 118 ? 3.134 -10.204 12.031 1.00 94.44 118 THR A N 1
ATOM 900 C CA . THR A 1 118 ? 2.156 -9.122 12.223 1.00 94.44 118 THR A CA 1
ATOM 901 C C . THR A 1 118 ? 1.646 -8.630 10.873 1.00 94.44 118 THR A C 1
ATOM 903 O O . THR A 1 118 ? 2.427 -8.414 9.952 1.00 94.44 118 THR A O 1
ATOM 906 N N . TRP A 1 119 ? 0.334 -8.448 10.729 1.00 95.69 119 TRP A N 1
ATOM 907 C CA . TRP A 1 119 ? -0.274 -7.922 9.508 1.00 95.69 119 TRP A CA 1
ATOM 908 C C . TRP A 1 119 ? -0.070 -6.415 9.398 1.00 95.69 119 TRP A C 1
ATOM 910 O O . TRP A 1 119 ? -0.572 -5.654 10.234 1.00 95.69 119 TRP A O 1
ATOM 920 N N . VAL A 1 120 ? 0.601 -5.995 8.330 1.00 95.56 120 VAL A N 1
ATOM 921 C CA . VAL A 1 120 ? 0.961 -4.601 8.050 1.00 95.56 120 VAL A CA 1
ATOM 922 C C . VAL A 1 120 ? 0.502 -4.193 6.647 1.00 95.56 120 VAL A C 1
ATOM 924 O O . VAL A 1 120 ? 0.451 -5.049 5.754 1.00 95.56 120 VAL A O 1
ATOM 927 N N . PRO A 1 121 ? 0.136 -2.918 6.417 1.00 96.38 121 PRO A N 1
ATOM 928 C CA . PRO A 1 121 ? -0.198 -2.447 5.084 1.00 96.38 121 PRO A CA 1
ATOM 929 C C . PRO A 1 121 ? 1.086 -2.228 4.286 1.00 96.38 121 PRO A C 1
ATOM 931 O O . PRO A 1 121 ? 2.008 -1.550 4.737 1.00 96.38 121 PRO A O 1
ATOM 934 N N . MET A 1 122 ? 1.115 -2.759 3.072 1.00 96.50 122 MET A N 1
ATOM 935 C CA . MET A 1 122 ? 2.236 -2.631 2.159 1.00 96.50 122 MET A CA 1
ATOM 936 C C . MET A 1 122 ? 1.844 -1.826 0.927 1.00 96.50 122 MET A C 1
ATOM 938 O O . MET A 1 122 ? 0.816 -2.070 0.283 1.00 96.50 122 MET A O 1
ATOM 942 N N . LYS A 1 123 ? 2.718 -0.891 0.567 1.00 97.25 123 LYS A N 1
ATOM 943 C CA . LYS A 1 123 ? 2.781 -0.324 -0.774 1.00 97.25 123 LYS A CA 1
ATOM 944 C C . LYS A 1 123 ? 3.652 -1.224 -1.634 1.00 97.25 123 LYS A C 1
ATOM 946 O O . LYS A 1 123 ? 4.718 -1.646 -1.194 1.00 97.25 123 LYS A O 1
ATOM 951 N N . ILE A 1 124 ? 3.193 -1.517 -2.844 1.00 97.50 124 ILE A N 1
ATOM 952 C CA . ILE A 1 124 ? 3.832 -2.484 -3.733 1.00 97.50 124 ILE A CA 1
ATOM 953 C C . ILE A 1 124 ? 3.977 -1.831 -5.088 1.00 97.50 124 ILE A C 1
ATOM 955 O O . ILE A 1 124 ? 2.985 -1.367 -5.642 1.00 97.50 124 ILE A O 1
ATOM 959 N N . TRP A 1 125 ? 5.189 -1.806 -5.627 1.00 96.75 125 TRP A N 1
ATOM 960 C CA . TRP A 1 125 ? 5.384 -1.265 -6.960 1.00 96.75 125 TRP A CA 1
ATOM 961 C C . TRP A 1 125 ? 6.524 -1.940 -7.717 1.00 96.75 125 TRP A C 1
ATOM 963 O O . TRP A 1 125 ? 7.510 -2.379 -7.113 1.00 96.75 125 TRP A O 1
ATOM 973 N N . PRO A 1 126 ? 6.383 -2.048 -9.049 1.00 97.69 126 PRO A N 1
ATOM 974 C CA . PRO A 1 126 ? 7.387 -2.638 -9.913 1.00 97.69 126 PRO A CA 1
ATOM 975 C C . PRO A 1 126 ? 8.599 -1.723 -10.080 1.00 97.69 126 PRO A C 1
ATOM 977 O O . PRO A 1 126 ? 8.473 -0.512 -10.283 1.00 97.69 126 PRO A O 1
ATOM 980 N N . HIS A 1 127 ? 9.780 -2.338 -10.066 1.00 97.88 127 HIS A N 1
ATOM 981 C CA . HIS A 1 127 ? 11.031 -1.687 -10.431 1.00 97.88 127 HIS A CA 1
ATOM 982 C C . HIS A 1 127 ? 11.721 -2.401 -11.591 1.00 97.88 127 HIS A C 1
ATOM 984 O O . HIS A 1 127 ? 11.555 -3.612 -11.791 1.00 97.88 127 HIS A O 1
ATOM 990 N N . SER A 1 128 ? 12.526 -1.645 -12.336 1.00 97.06 128 SER A N 1
ATOM 991 C CA . SER A 1 128 ? 13.449 -2.166 -13.342 1.00 97.06 128 SER A CA 1
ATOM 992 C C . SER A 1 128 ? 14.724 -1.331 -13.380 1.00 97.06 128 SER A C 1
ATOM 994 O O . SER A 1 128 ? 14.664 -0.111 -13.256 1.00 97.06 128 SER A O 1
ATOM 996 N N . VAL A 1 129 ? 15.867 -1.974 -13.606 1.00 96.56 129 VAL A N 1
ATOM 997 C CA . VAL A 1 129 ? 17.113 -1.305 -13.996 1.00 96.56 129 VAL A CA 1
ATOM 998 C C . VAL A 1 129 ? 17.691 -1.981 -15.232 1.00 96.56 129 VAL A C 1
ATOM 1000 O O . VAL A 1 129 ? 17.880 -3.196 -15.233 1.00 96.56 129 VAL A O 1
ATOM 1003 N N . GLY A 1 130 ? 17.918 -1.205 -16.291 1.00 95.12 130 GLY A N 1
ATOM 1004 C CA . GLY A 1 130 ? 18.571 -1.664 -17.518 1.00 95.12 130 GLY A CA 1
ATOM 1005 C C . GLY A 1 130 ? 20.095 -1.720 -17.397 1.00 95.12 130 GLY A C 1
ATOM 1006 O O . GLY A 1 130 ? 20.676 -1.418 -16.357 1.00 95.12 130 GLY A O 1
ATOM 1007 N N . ASN A 1 131 ? 20.760 -2.073 -18.495 1.00 92.88 131 ASN A N 1
ATOM 1008 C CA . ASN A 1 131 ? 22.218 -2.129 -18.642 1.00 92.88 131 ASN A CA 1
ATOM 1009 C C . ASN A 1 131 ? 22.933 -3.104 -17.695 1.00 92.88 131 ASN A C 1
ATOM 1011 O O . ASN A 1 131 ? 24.126 -2.949 -17.414 1.00 92.88 131 ASN A O 1
ATOM 1015 N N . ILE A 1 132 ? 22.242 -4.146 -17.238 1.00 93.94 132 ILE A N 1
ATOM 1016 C CA . ILE A 1 132 ? 22.836 -5.168 -16.381 1.00 93.94 132 ILE A CA 1
ATOM 1017 C C . ILE A 1 132 ? 23.567 -6.194 -17.252 1.00 93.94 132 ILE A C 1
ATOM 1019 O O . ILE A 1 132 ? 23.009 -6.749 -18.193 1.00 93.94 132 ILE A O 1
ATOM 1023 N N . LYS A 1 133 ? 24.853 -6.431 -16.963 1.00 88.38 133 LYS A N 1
ATOM 1024 C CA . LYS A 1 133 ? 25.689 -7.378 -17.729 1.00 88.38 133 LYS A CA 1
ATOM 1025 C C . LYS A 1 133 ? 25.519 -8.829 -17.277 1.00 88.38 133 LYS A C 1
ATOM 1027 O O . LYS A 1 133 ? 25.653 -9.742 -18.081 1.00 88.38 133 LYS A O 1
ATOM 1032 N N . GLY A 1 134 ? 25.287 -9.037 -15.982 1.00 88.69 134 GLY A N 1
ATOM 1033 C CA . GLY A 1 134 ? 25.125 -10.365 -15.397 1.00 88.69 134 GLY A CA 1
ATOM 1034 C C . GLY A 1 134 ? 23.687 -10.862 -15.490 1.00 88.69 134 GLY A C 1
ATOM 1035 O O . GLY A 1 134 ? 22.752 -10.069 -15.577 1.00 88.69 134 GLY A O 1
ATOM 1036 N N . ASN A 1 135 ? 23.518 -12.178 -15.415 1.00 94.88 135 ASN A N 1
ATOM 1037 C CA . ASN A 1 135 ? 22.217 -12.771 -15.142 1.00 94.88 135 ASN A CA 1
ATOM 1038 C C . ASN A 1 135 ? 22.023 -12.861 -13.628 1.00 94.88 135 ASN A C 1
ATOM 1040 O O . ASN A 1 135 ? 22.900 -13.358 -12.921 1.00 94.88 135 ASN A O 1
ATOM 1044 N N . VAL A 1 136 ? 20.878 -12.397 -13.136 1.00 96.88 136 VAL A N 1
ATOM 1045 C CA . VAL A 1 136 ? 20.501 -12.504 -11.723 1.00 96.88 136 VAL A CA 1
ATOM 1046 C C . VAL A 1 136 ? 19.276 -13.411 -11.640 1.00 96.88 136 VAL A C 1
ATOM 1048 O O . VAL A 1 136 ? 18.267 -13.105 -12.283 1.00 96.88 136 VAL A O 1
ATOM 1051 N N . PRO A 1 137 ? 19.335 -14.527 -10.891 1.00 97.44 137 PRO A N 1
ATOM 1052 C CA . PRO A 1 137 ? 18.177 -15.389 -10.719 1.00 97.44 137 PRO A CA 1
ATOM 1053 C C . PRO A 1 137 ? 17.114 -14.714 -9.833 1.00 97.44 137 PRO A C 1
ATOM 1055 O O . PRO A 1 137 ? 17.433 -13.795 -9.068 1.00 97.44 137 PRO A O 1
ATOM 1058 N N . PRO A 1 138 ? 15.855 -15.182 -9.890 1.00 98.12 138 PRO A N 1
ATOM 1059 C CA . PRO A 1 138 ? 14.849 -14.796 -8.912 1.00 98.12 138 PRO A CA 1
ATOM 1060 C C . PRO A 1 138 ? 15.314 -15.094 -7.479 1.00 98.12 138 PRO A C 1
ATOM 1062 O O . PRO A 1 138 ? 16.067 -16.038 -7.235 1.00 98.12 138 PRO A O 1
ATOM 1065 N N . SER A 1 139 ? 14.843 -14.310 -6.510 1.00 98.00 139 SER A N 1
ATOM 1066 C CA . SER A 1 139 ? 15.050 -14.630 -5.094 1.00 98.00 139 SER A CA 1
ATOM 1067 C C . SER A 1 139 ? 14.282 -15.897 -4.703 1.00 98.00 139 SER A C 1
ATOM 1069 O O . SER A 1 139 ? 13.177 -16.136 -5.184 1.00 98.00 139 SER A O 1
ATOM 1071 N N . GLU A 1 140 ? 14.825 -16.684 -3.772 1.00 96.06 140 GLU A N 1
ATOM 1072 C CA . GLU A 1 140 ? 14.136 -17.868 -3.223 1.00 96.06 140 GLU A CA 1
ATOM 1073 C C . GLU A 1 140 ? 12.860 -17.504 -2.448 1.00 96.06 140 GLU A C 1
ATOM 1075 O O . GLU A 1 140 ? 11.916 -18.284 -2.371 1.00 96.06 140 GLU A O 1
ATOM 1080 N N . GLY A 1 141 ? 12.810 -16.288 -1.906 1.00 95.75 141 GLY A N 1
ATOM 1081 C CA . GLY A 1 141 ? 11.667 -15.746 -1.190 1.00 95.75 141 GLY A CA 1
ATOM 1082 C C . GLY A 1 141 ? 11.798 -14.240 -1.004 1.00 95.75 141 GLY A C 1
ATOM 1083 O O . GLY A 1 141 ? 12.710 -13.604 -1.541 1.00 95.75 141 GLY A O 1
ATOM 1084 N N . LEU A 1 142 ? 10.873 -13.666 -0.237 1.00 96.38 142 LEU A N 1
ATOM 1085 C CA . LEU A 1 142 ? 10.936 -12.262 0.156 1.00 96.38 142 LEU A CA 1
ATOM 1086 C C . LEU A 1 142 ? 12.213 -11.982 0.947 1.00 96.38 142 LEU A C 1
ATOM 1088 O O . LEU A 1 142 ? 12.566 -12.722 1.865 1.00 96.38 142 LEU A O 1
ATOM 1092 N N . ARG A 1 143 ? 12.876 -10.880 0.610 1.00 96.06 143 ARG A N 1
ATOM 1093 C CA . ARG A 1 143 ? 14.027 -10.365 1.345 1.00 96.06 143 ARG A CA 1
ATOM 1094 C C . ARG A 1 143 ? 13.613 -9.116 2.093 1.00 96.06 143 ARG A C 1
ATOM 1096 O O . ARG A 1 143 ? 12.935 -8.261 1.537 1.00 96.06 143 ARG A O 1
ATOM 1103 N N . TRP A 1 144 ? 14.052 -8.994 3.335 1.00 94.62 144 TRP A N 1
ATOM 1104 C CA . TRP A 1 144 ? 13.810 -7.811 4.152 1.00 94.62 144 TRP A CA 1
ATOM 1105 C C . TRP A 1 144 ? 15.029 -6.905 4.081 1.00 94.62 144 TRP A C 1
ATOM 1107 O O . TRP A 1 144 ? 16.154 -7.380 4.233 1.00 94.62 144 TRP A O 1
ATOM 1117 N N . ARG A 1 145 ? 14.818 -5.609 3.831 1.00 91.94 145 ARG A N 1
ATOM 1118 C CA . ARG A 1 145 ? 15.915 -4.631 3.756 1.00 91.94 145 ARG A CA 1
ATOM 1119 C C . ARG A 1 145 ? 16.691 -4.577 5.070 1.00 91.94 145 ARG A C 1
ATOM 1121 O O . ARG A 1 145 ? 17.911 -4.469 5.057 1.00 91.94 145 ARG A O 1
ATOM 1128 N N . TRP A 1 146 ? 15.961 -4.694 6.174 1.00 88.94 146 TRP A N 1
ATOM 1129 C CA . TRP A 1 146 ? 16.483 -4.687 7.529 1.00 88.94 146 TRP A CA 1
ATOM 1130 C C . TRP A 1 146 ? 16.006 -5.959 8.245 1.00 88.94 146 TRP A C 1
ATOM 1132 O O . TRP A 1 146 ? 14.830 -6.059 8.613 1.00 88.94 146 TRP A O 1
ATOM 1142 N N . PRO A 1 147 ? 16.862 -6.992 8.344 1.00 85.56 147 PRO A N 1
ATOM 1143 C CA . PRO A 1 147 ? 16.435 -8.326 8.759 1.00 85.56 147 PRO A CA 1
ATOM 1144 C C . PRO A 1 147 ? 16.048 -8.415 10.239 1.00 85.56 147 PRO A C 1
ATOM 1146 O O . PRO A 1 147 ? 15.291 -9.316 10.590 1.00 85.56 147 PRO A O 1
ATOM 1149 N N . ASN A 1 148 ? 16.495 -7.483 11.090 1.00 86.31 148 ASN A N 1
ATOM 1150 C CA . ASN A 1 148 ? 16.147 -7.479 12.514 1.00 86.31 148 ASN A CA 1
ATOM 1151 C C . ASN A 1 148 ? 14.852 -6.698 12.808 1.00 86.31 148 ASN A C 1
ATOM 1153 O O . ASN A 1 148 ? 14.494 -6.526 13.971 1.00 86.31 148 ASN A O 1
ATOM 1157 N N . GLY A 1 149 ? 14.134 -6.242 11.774 1.00 81.06 149 GLY A N 1
ATOM 1158 C CA . GLY A 1 149 ? 12.842 -5.568 11.920 1.00 81.06 149 GLY A CA 1
ATOM 1159 C C . GLY A 1 149 ? 12.934 -4.067 12.197 1.00 81.06 149 GLY A C 1
ATOM 1160 O O . GLY A 1 149 ? 11.941 -3.464 12.595 1.00 81.06 149 GLY A O 1
ATOM 1161 N N . GLU A 1 150 ? 14.087 -3.437 11.951 1.00 85.19 150 GLU A N 1
ATOM 1162 C CA . GLU A 1 150 ? 14.262 -1.980 12.042 1.00 85.19 150 GLU A CA 1
ATOM 1163 C C . GLU A 1 150 ? 13.298 -1.240 11.100 1.00 85.19 150 GLU A C 1
ATOM 1165 O O . GLU A 1 150 ? 12.832 -0.136 11.385 1.00 85.19 150 GLU A O 1
ATOM 1170 N N . THR A 1 151 ? 12.968 -1.887 9.980 1.00 86.25 151 THR A N 1
ATOM 1171 C CA . THR A 1 151 ? 11.826 -1.548 9.131 1.00 86.25 151 THR A CA 1
ATOM 1172 C C . THR A 1 151 ? 11.119 -2.829 8.704 1.00 86.25 151 THR A C 1
ATOM 1174 O O . THR A 1 151 ? 11.713 -3.914 8.700 1.00 86.25 151 THR A O 1
ATOM 1177 N N . ARG A 1 152 ? 9.884 -2.685 8.233 1.00 91.75 152 ARG A N 1
ATOM 1178 C CA . ARG A 1 152 ? 9.123 -3.763 7.595 1.00 91.75 152 ARG A CA 1
ATOM 1179 C C . ARG A 1 152 ? 9.132 -3.620 6.071 1.00 91.75 152 ARG A C 1
ATOM 1181 O O . ARG A 1 152 ? 8.165 -3.968 5.401 1.00 91.75 152 ARG A O 1
ATOM 1188 N N . ASP A 1 153 ? 10.220 -3.083 5.523 1.00 94.31 153 ASP A N 1
ATOM 1189 C CA . ASP A 1 153 ? 10.408 -2.974 4.082 1.00 94.31 153 ASP A CA 1
ATOM 1190 C C . ASP A 1 153 ? 11.013 -4.271 3.536 1.00 94.31 153 ASP A C 1
ATOM 1192 O O . ASP A 1 153 ? 12.092 -4.714 3.950 1.00 94.31 153 ASP A O 1
ATOM 1196 N N . ALA A 1 154 ? 10.319 -4.858 2.573 1.00 96.25 154 ALA A N 1
ATOM 1197 C CA . ALA A 1 154 ? 10.713 -6.042 1.840 1.00 96.25 154 ALA A CA 1
ATOM 1198 C C . ALA A 1 154 ? 10.901 -5.749 0.348 1.00 96.25 154 ALA A C 1
ATOM 1200 O O . ALA A 1 154 ? 10.468 -4.737 -0.202 1.00 96.25 154 ALA A O 1
ATOM 1201 N N . TYR A 1 155 ? 11.545 -6.686 -0.328 1.00 97.69 155 TYR A N 1
ATOM 1202 C CA . TYR A 1 155 ? 11.641 -6.718 -1.773 1.00 97.69 155 TYR A CA 1
ATOM 1203 C C . TYR A 1 155 ? 11.742 -8.162 -2.262 1.00 97.69 155 TYR A C 1
ATOM 1205 O O . TYR A 1 155 ? 12.059 -9.088 -1.509 1.00 97.69 155 TYR A O 1
ATOM 1213 N N . TYR A 1 156 ? 11.483 -8.357 -3.549 1.00 98.50 156 TYR A N 1
ATOM 1214 C CA . TYR A 1 156 ? 11.673 -9.635 -4.220 1.00 98.50 156 TYR A CA 1
ATOM 1215 C C . TYR A 1 156 ? 12.355 -9.420 -5.562 1.00 98.50 156 TYR A C 1
ATOM 1217 O O . TYR A 1 156 ? 11.797 -8.750 -6.431 1.00 98.50 156 TYR A O 1
ATOM 1225 N N . ILE A 1 157 ? 13.544 -9.997 -5.750 1.00 98.62 157 ILE A N 1
ATOM 1226 C CA . ILE A 1 157 ? 14.195 -9.987 -7.063 1.00 98.62 157 ILE A CA 1
ATOM 1227 C C . ILE A 1 157 ? 13.460 -10.983 -7.953 1.00 98.62 157 ILE A C 1
ATOM 1229 O O . ILE A 1 157 ? 13.401 -12.166 -7.632 1.00 98.62 157 ILE A O 1
ATOM 1233 N N . ILE A 1 158 ? 12.923 -10.500 -9.068 1.00 98.44 158 ILE A N 1
ATOM 1234 C CA . ILE A 1 158 ? 12.266 -11.328 -10.084 1.00 98.44 158 ILE A CA 1
ATOM 1235 C C . ILE A 1 158 ? 13.324 -11.939 -11.007 1.00 98.44 158 ILE A C 1
ATOM 1237 O O . ILE A 1 158 ? 13.171 -13.069 -11.453 1.00 98.44 158 ILE A O 1
ATOM 1241 N N . GLY A 1 159 ? 14.408 -11.206 -11.262 1.00 97.94 159 GLY A N 1
ATOM 1242 C CA . GLY A 1 159 ? 15.547 -11.654 -12.057 1.00 97.94 159 GLY A CA 1
ATOM 1243 C C . GLY A 1 159 ? 15.810 -10.752 -13.257 1.00 97.94 159 GLY A C 1
ATOM 1244 O O . GLY A 1 159 ? 15.251 -9.659 -13.364 1.00 97.94 159 GLY A O 1
ATOM 1245 N N . THR A 1 160 ? 16.697 -11.195 -14.142 1.00 97.31 160 THR A N 1
ATOM 1246 C CA . THR A 1 160 ? 17.105 -10.451 -15.343 1.00 97.31 160 THR A CA 1
ATOM 1247 C C . THR A 1 160 ? 16.410 -10.930 -16.612 1.00 97.31 160 THR A C 1
ATOM 1249 O O . THR A 1 160 ? 16.316 -12.133 -16.845 1.00 97.31 160 THR A O 1
ATOM 1252 N N . PHE A 1 161 ? 16.017 -9.986 -17.468 1.00 95.81 161 PHE A N 1
ATOM 1253 C CA . PHE A 1 161 ? 15.353 -10.230 -18.752 1.00 95.81 161 PHE A CA 1
ATOM 1254 C C . PHE A 1 161 ? 16.053 -9.440 -19.863 1.00 95.81 161 PHE A C 1
ATOM 1256 O O . PHE A 1 161 ? 16.250 -8.237 -19.717 1.00 95.81 161 PHE A O 1
ATOM 1263 N N . GLY A 1 162 ? 16.466 -10.110 -20.940 1.00 90.94 162 GLY A N 1
ATOM 1264 C CA . GLY A 1 162 ? 17.243 -9.520 -22.044 1.00 90.94 162 GLY A CA 1
ATOM 1265 C C . GLY A 1 162 ? 16.506 -9.473 -23.384 1.00 90.94 162 GLY A C 1
ATOM 1266 O O . GLY A 1 162 ? 17.107 -9.166 -24.405 1.00 90.94 162 GLY A O 1
ATOM 1267 N N . ASP A 1 163 ? 15.214 -9.796 -23.401 1.00 88.50 163 ASP A N 1
ATOM 1268 C CA . ASP A 1 163 ? 14.356 -9.878 -24.588 1.00 88.50 163 ASP A CA 1
ATOM 1269 C C . ASP A 1 163 ? 13.785 -8.512 -25.025 1.00 88.50 163 ASP A C 1
ATOM 1271 O O . ASP A 1 163 ? 12.726 -8.441 -25.648 1.00 88.50 163 ASP A O 1
ATOM 1275 N N . LEU A 1 164 ? 14.481 -7.415 -24.700 1.00 92.25 164 LEU A N 1
ATOM 1276 C CA . LEU A 1 164 ? 14.048 -6.048 -25.001 1.00 92.25 164 LEU A CA 1
ATOM 1277 C C . LEU A 1 164 ? 14.759 -5.489 -26.246 1.00 92.25 164 LEU A C 1
ATOM 1279 O O . LEU A 1 164 ? 15.903 -5.853 -26.517 1.00 92.25 164 LEU A O 1
ATOM 1283 N N . PRO A 1 165 ? 14.136 -4.546 -26.986 1.00 92.56 165 PRO A N 1
ATOM 1284 C CA . PRO A 1 165 ? 14.741 -3.960 -28.190 1.00 92.56 165 PRO A CA 1
ATOM 1285 C C . PRO A 1 165 ? 16.092 -3.253 -27.972 1.00 92.56 165 PRO A C 1
ATOM 1287 O O . PRO A 1 165 ? 16.850 -3.057 -28.920 1.00 92.56 165 PRO A O 1
ATOM 1290 N N . SER A 1 166 ? 16.382 -2.821 -26.742 1.00 90.06 166 SER A N 1
ATOM 1291 C CA . SER A 1 166 ? 17.645 -2.204 -26.320 1.00 90.06 166 SER A CA 1
ATOM 1292 C C . SER A 1 166 ? 17.774 -2.209 -24.792 1.00 90.06 166 SER A C 1
ATOM 1294 O O . SER A 1 166 ? 16.819 -2.546 -24.100 1.00 90.06 166 SER A O 1
ATOM 1296 N N . GLY A 1 167 ? 18.943 -1.812 -24.270 1.00 79.81 167 GLY A N 1
ATOM 1297 C CA . GLY A 1 167 ? 19.175 -1.679 -22.823 1.00 79.81 167 GLY A CA 1
ATOM 1298 C C . GLY A 1 167 ? 19.790 -2.909 -22.146 1.00 79.81 167 GLY A C 1
ATOM 1299 O O . GLY A 1 167 ? 19.783 -2.981 -20.922 1.00 79.81 167 GLY A O 1
ATOM 1300 N N . ASN A 1 168 ? 20.356 -3.854 -22.913 1.00 87.25 168 ASN A N 1
ATOM 1301 C CA . ASN A 1 168 ? 20.891 -5.134 -22.418 1.00 87.25 168 ASN A CA 1
ATOM 1302 C C . ASN A 1 168 ? 19.873 -5.862 -21.518 1.00 87.25 168 ASN A C 1
ATOM 1304 O O . ASN A 1 168 ? 18.671 -5.814 -21.780 1.00 87.25 168 ASN A O 1
ATOM 1308 N N . ASN A 1 169 ? 20.335 -6.540 -20.463 1.00 93.94 169 ASN A N 1
ATOM 1309 C CA . ASN A 1 169 ? 19.427 -7.139 -19.500 1.00 93.94 169 ASN A CA 1
ATOM 1310 C C . ASN A 1 169 ? 18.843 -6.075 -18.569 1.00 93.94 169 ASN A C 1
ATOM 1312 O O . ASN A 1 169 ? 19.553 -5.220 -18.031 1.00 93.94 169 ASN A O 1
ATOM 1316 N N . HIS A 1 170 ? 17.552 -6.222 -18.307 1.00 96.44 170 HIS A N 1
ATOM 1317 C CA . HIS A 1 170 ? 16.823 -5.511 -17.277 1.00 96.44 170 HIS A CA 1
ATOM 1318 C C . HIS A 1 170 ? 16.679 -6.389 -16.039 1.00 96.44 170 HIS A C 1
ATOM 1320 O O . HIS A 1 170 ? 16.059 -7.449 -16.099 1.00 96.44 170 HIS A O 1
ATOM 1326 N N . LEU A 1 171 ? 17.223 -5.946 -14.907 1.00 97.50 171 LEU A N 1
ATOM 1327 C CA . LEU A 1 171 ? 16.941 -6.541 -13.604 1.00 97.50 171 LEU A CA 1
ATOM 1328 C C . LEU A 1 171 ? 15.604 -6.009 -13.093 1.00 97.50 171 LEU A C 1
ATOM 1330 O O . LEU A 1 171 ? 15.421 -4.798 -12.966 1.00 97.50 171 LEU A O 1
ATOM 1334 N N . LEU A 1 172 ? 14.683 -6.917 -12.791 1.00 98.12 172 LEU A N 1
ATOM 1335 C CA . LEU A 1 172 ? 13.369 -6.613 -12.239 1.00 98.12 172 LEU A CA 1
ATOM 1336 C C . LEU A 1 172 ? 13.312 -7.013 -10.772 1.00 98.12 172 LEU A C 1
ATOM 1338 O O . LEU A 1 172 ? 13.779 -8.086 -10.374 1.00 98.12 172 LEU A O 1
ATOM 1342 N N . TRP A 1 173 ? 12.662 -6.174 -9.976 1.00 98.44 173 TRP A N 1
ATOM 1343 C CA . TRP A 1 173 ? 12.275 -6.517 -8.618 1.00 98.44 173 TRP A CA 1
ATOM 1344 C C . TRP A 1 173 ? 10.931 -5.890 -8.264 1.00 98.44 173 TRP A C 1
ATOM 1346 O O . TRP A 1 173 ? 10.476 -4.929 -8.887 1.00 98.44 173 TRP A O 1
ATOM 1356 N N . MET A 1 174 ? 10.275 -6.489 -7.278 1.00 98.25 174 MET A N 1
ATOM 1357 C CA . MET A 1 174 ? 9.117 -5.911 -6.618 1.00 98.25 174 MET A CA 1
ATOM 1358 C C . MET A 1 174 ? 9.588 -5.242 -5.336 1.00 98.25 174 MET A C 1
ATOM 1360 O O . MET A 1 174 ? 10.207 -5.898 -4.498 1.00 98.25 174 MET A O 1
ATOM 1364 N N . GLU A 1 175 ? 9.278 -3.964 -5.175 1.00 97.12 175 GLU A N 1
ATOM 1365 C CA . GLU A 1 175 ? 9.482 -3.245 -3.923 1.00 97.12 175 GLU A CA 1
ATOM 1366 C C . GLU A 1 175 ? 8.199 -3.328 -3.093 1.00 97.12 175 GLU A C 1
ATOM 1368 O O . GLU A 1 175 ? 7.103 -3.127 -3.621 1.00 97.12 175 GLU A O 1
ATOM 1373 N N . ILE A 1 176 ? 8.324 -3.673 -1.811 1.00 97.19 176 ILE A N 1
ATOM 1374 C CA . ILE A 1 176 ? 7.201 -3.952 -0.912 1.00 97.19 176 ILE A CA 1
ATOM 1375 C C . ILE A 1 176 ? 7.482 -3.237 0.406 1.00 97.19 176 ILE A C 1
ATOM 1377 O O . ILE A 1 176 ? 8.150 -3.771 1.282 1.00 97.19 176 ILE A O 1
ATOM 1381 N N . GLN A 1 177 ? 7.007 -2.007 0.552 1.00 94.69 177 GLN A N 1
ATOM 1382 C CA . GLN A 1 177 ? 7.333 -1.192 1.721 1.00 94.69 177 GLN A CA 1
ATOM 1383 C C . GLN A 1 177 ? 6.148 -0.997 2.645 1.00 94.69 177 GLN A C 1
ATOM 1385 O O . GLN A 1 177 ? 5.023 -0.792 2.184 1.00 94.69 177 GLN A O 1
ATOM 1390 N N . GLU A 1 178 ? 6.433 -0.913 3.940 1.00 93.81 178 GLU A N 1
ATOM 1391 C CA . GLU A 1 178 ? 5.428 -0.559 4.930 1.00 93.81 178 GLU A CA 1
ATOM 1392 C C . GLU A 1 178 ? 4.846 0.825 4.628 1.00 93.81 178 GLU A C 1
ATOM 1394 O O . GLU A 1 178 ? 5.556 1.801 4.333 1.00 93.81 178 GLU A O 1
ATOM 1399 N N . ALA A 1 179 ? 3.521 0.899 4.683 1.00 92.44 179 ALA A N 1
ATOM 1400 C CA . ALA A 1 179 ? 2.775 2.131 4.550 1.00 92.44 179 ALA A CA 1
ATOM 1401 C C . ALA A 1 179 ? 2.444 2.717 5.925 1.00 92.44 179 ALA A C 1
ATOM 1403 O O . ALA A 1 179 ? 1.887 2.040 6.784 1.00 92.44 179 ALA A O 1
ATOM 1404 N N . ALA A 1 180 ? 2.731 4.007 6.097 1.00 84.69 180 ALA A N 1
ATOM 1405 C CA . ALA A 1 180 ? 2.427 4.738 7.327 1.00 84.69 180 ALA A CA 1
ATOM 1406 C C . ALA A 1 180 ? 1.390 5.852 7.124 1.00 84.69 180 ALA A C 1
ATOM 1408 O O . ALA A 1 180 ? 0.793 6.296 8.089 1.00 84.69 180 ALA A O 1
ATOM 1409 N N . HIS A 1 181 ? 1.141 6.291 5.888 1.00 88.06 181 HIS A N 1
ATOM 1410 C CA . HIS A 1 181 ? 0.164 7.332 5.560 1.00 88.06 181 HIS A CA 1
ATOM 1411 C C . HIS A 1 181 ? -0.516 7.017 4.218 1.00 88.06 181 HIS A C 1
ATOM 1413 O O . HIS A 1 181 ? -0.031 6.188 3.455 1.00 88.06 181 HIS A O 1
ATOM 1419 N N . SER A 1 182 ? -1.645 7.642 3.883 1.00 90.62 182 SER A N 1
ATOM 1420 C CA . SER A 1 182 ? -2.434 8.581 4.704 1.00 90.62 182 SER A CA 1
ATOM 1421 C C . SER A 1 182 ? -3.457 7.859 5.588 1.00 90.62 182 SER A C 1
ATOM 1423 O O . SER A 1 182 ? -4.124 6.933 5.110 1.00 90.62 182 SER A O 1
ATOM 1425 N N . TYR A 1 183 ? -3.640 8.305 6.836 1.00 91.94 183 TYR A N 1
ATOM 1426 C CA . TYR A 1 183 ? -4.666 7.767 7.733 1.00 91.94 183 TYR A CA 1
ATOM 1427 C C . TYR A 1 183 ? -6.070 8.309 7.434 1.00 91.94 183 TYR A C 1
ATOM 1429 O O . TYR A 1 183 ? -6.301 9.495 7.194 1.00 91.94 183 TYR A O 1
ATOM 1437 N N . GLY A 1 184 ? -7.059 7.431 7.535 1.00 91.88 184 GLY A N 1
ATOM 1438 C CA . GLY A 1 184 ? -8.461 7.762 7.369 1.00 91.88 184 GLY A CA 1
ATOM 1439 C C . GLY A 1 184 ? -9.378 6.884 8.205 1.00 91.88 184 GLY A C 1
ATOM 1440 O O . GLY A 1 184 ? -8.994 6.262 9.199 1.00 91.88 184 GLY A O 1
ATOM 1441 N N . ARG A 1 185 ? -10.644 6.840 7.786 1.00 91.56 185 ARG A N 1
ATOM 1442 C CA . ARG A 1 185 ? -11.621 5.919 8.366 1.00 91.56 185 ARG A CA 1
ATOM 1443 C C . ARG A 1 185 ? -11.148 4.483 8.142 1.00 91.56 185 ARG A C 1
ATOM 1445 O O . ARG A 1 185 ? -10.678 4.174 7.053 1.00 91.56 185 ARG A O 1
ATOM 1452 N N . ALA A 1 186 ? -11.311 3.621 9.143 1.00 92.62 186 ALA A N 1
ATOM 1453 C CA . ALA A 1 186 ? -11.006 2.205 8.986 1.00 92.62 186 ALA A CA 1
ATOM 1454 C C . ALA A 1 186 ? -11.762 1.602 7.791 1.00 92.62 186 ALA A C 1
ATOM 1456 O O . ALA A 1 186 ? -12.953 1.883 7.596 1.00 92.62 186 ALA A O 1
ATOM 1457 N N . ARG A 1 187 ? -11.080 0.751 7.024 1.00 93.31 187 ARG A N 1
ATOM 1458 C CA . ARG A 1 187 ? -11.692 -0.076 5.979 1.00 93.31 187 ARG A CA 1
ATOM 1459 C C . ARG A 1 187 ? -12.770 -1.001 6.565 1.00 93.31 187 ARG A C 1
ATOM 1461 O O . ARG A 1 187 ? -12.739 -1.355 7.744 1.00 93.31 187 ARG A O 1
ATOM 1468 N N . SER A 1 188 ? -13.749 -1.393 5.751 1.00 93.50 188 SER A N 1
ATOM 1469 C CA . SER A 1 188 ? -14.819 -2.296 6.197 1.00 93.50 188 SER A CA 1
ATOM 1470 C C . SER A 1 188 ? -14.286 -3.711 6.441 1.00 93.50 188 SER A C 1
ATOM 1472 O O . SER A 1 188 ? -13.355 -4.148 5.766 1.00 93.50 188 SER A O 1
ATOM 1474 N N . CYS A 1 189 ? -14.911 -4.483 7.337 1.00 94.06 189 CYS A N 1
ATOM 1475 C CA . CYS A 1 189 ? -14.529 -5.888 7.528 1.00 94.06 189 CYS A CA 1
ATOM 1476 C C . CYS A 1 189 ? -14.644 -6.696 6.223 1.00 94.06 189 CYS A C 1
ATOM 1478 O O . CYS A 1 189 ? -13.824 -7.568 5.960 1.00 94.06 189 CYS A O 1
ATOM 1480 N N . GLU A 1 190 ? -15.644 -6.390 5.394 1.00 94.44 190 GLU A N 1
ATOM 1481 C CA . GLU A 1 190 ? -15.847 -7.022 4.086 1.00 94.44 190 GLU A CA 1
ATOM 1482 C C . GLU A 1 190 ? -14.688 -6.760 3.118 1.00 94.44 190 GLU A C 1
ATOM 1484 O O . GLU A 1 190 ? -14.321 -7.659 2.371 1.00 94.44 190 GLU A O 1
ATOM 1489 N N . SER A 1 191 ? -14.046 -5.589 3.178 1.00 93.75 191 SER A N 1
ATOM 1490 C CA . SER A 1 191 ? -12.902 -5.296 2.304 1.00 93.75 191 SER A CA 1
ATOM 1491 C C . SER A 1 191 ? -11.715 -6.249 2.514 1.00 93.75 191 SER A C 1
ATOM 1493 O O . SER A 1 191 ? -10.966 -6.487 1.573 1.00 93.75 191 SER A O 1
ATOM 1495 N N . CYS A 1 192 ? -11.568 -6.824 3.716 1.00 94.62 192 CYS A N 1
ATOM 1496 C CA . CYS A 1 192 ? -10.527 -7.810 4.028 1.00 94.62 192 CYS A CA 1
ATOM 1497 C C . CYS A 1 192 ? -11.033 -9.257 4.010 1.00 94.62 192 CYS A C 1
ATOM 1499 O O . CYS A 1 192 ? -10.291 -10.162 3.648 1.00 94.62 192 CYS A O 1
ATOM 1501 N N . HIS A 1 193 ? -12.273 -9.489 4.444 1.00 95.12 193 HIS A N 1
ATOM 1502 C CA . HIS A 1 193 ? -12.813 -10.833 4.676 1.00 95.12 193 HIS A CA 1
ATOM 1503 C C . HIS A 1 193 ? -13.812 -11.288 3.609 1.00 95.12 193 HIS A C 1
ATOM 1505 O O . HIS A 1 193 ? -14.239 -12.441 3.619 1.00 95.12 193 HIS A O 1
ATOM 1511 N N . GLY A 1 194 ? -14.212 -10.413 2.686 1.00 92.94 194 GLY A N 1
ATOM 1512 C CA . GLY A 1 194 ? -15.135 -10.736 1.597 1.00 92.94 194 GLY A CA 1
ATOM 1513 C C . GLY A 1 194 ? -14.542 -11.755 0.622 1.00 92.94 194 GLY A C 1
ATOM 1514 O O . GLY A 1 194 ? -15.240 -12.669 0.183 1.00 92.94 194 GLY A O 1
ATOM 1515 N N . SER A 1 195 ? -13.232 -11.685 0.387 1.00 94.44 195 SER A N 1
ATOM 1516 C CA . SER A 1 195 ? -12.471 -12.566 -0.501 1.00 94.44 195 SER A CA 1
ATOM 1517 C C . SER A 1 195 ? -11.162 -13.006 0.157 1.00 94.44 195 SER A C 1
ATOM 1519 O O . SER A 1 195 ? -10.647 -12.323 1.035 1.00 94.44 195 SER A O 1
ATOM 1521 N N . GLN A 1 196 ? -10.610 -14.142 -0.280 1.00 93.94 196 GLN A N 1
ATOM 1522 C CA . GLN A 1 196 ? -9.233 -14.521 0.065 1.00 93.94 196 GLN A CA 1
ATOM 1523 C C . GLN A 1 196 ? -8.204 -13.747 -0.774 1.00 93.94 196 GLN A C 1
ATOM 1525 O O . GLN A 1 196 ? -7.062 -13.602 -0.350 1.00 93.94 196 GLN A O 1
ATOM 1530 N N . ALA A 1 197 ? -8.599 -13.249 -1.948 1.00 97.00 197 ALA A N 1
ATOM 1531 C CA . ALA A 1 197 ? -7.756 -12.423 -2.802 1.00 97.00 197 ALA A CA 1
ATOM 1532 C C . ALA A 1 197 ? -7.923 -10.939 -2.461 1.00 97.00 197 ALA A C 1
ATOM 1534 O O . ALA A 1 197 ? -9.045 -10.452 -2.301 1.00 97.00 197 ALA A O 1
ATOM 1535 N N . GLN A 1 198 ? -6.805 -10.226 -2.419 1.00 97.38 198 GLN A N 1
ATOM 1536 C CA . GLN A 1 198 ? -6.741 -8.780 -2.275 1.00 97.38 198 GLN A CA 1
ATOM 1537 C C . GLN A 1 198 ? -6.431 -8.161 -3.637 1.00 97.38 198 GLN A C 1
ATOM 1539 O O . GLN A 1 198 ? -5.590 -8.673 -4.379 1.00 97.38 198 GLN A O 1
ATOM 1544 N N . VAL A 1 199 ? -7.087 -7.047 -3.956 1.00 97.88 199 VAL A N 1
ATOM 1545 C CA . VAL A 1 199 ? -6.814 -6.287 -5.178 1.00 97.88 199 VAL A CA 1
ATOM 1546 C C . VAL A 1 199 ? -6.591 -4.831 -4.809 1.00 97.88 199 VAL A C 1
ATOM 1548 O O . VAL A 1 199 ? -7.448 -4.204 -4.189 1.00 97.88 199 VAL A O 1
ATOM 1551 N N . SER A 1 200 ? -5.437 -4.307 -5.204 1.00 98.00 200 SER A N 1
ATOM 1552 C CA . SER A 1 200 ? -5.097 -2.891 -5.132 1.00 98.00 200 SER A CA 1
ATOM 1553 C C . SER A 1 200 ? -5.053 -2.317 -6.540 1.00 98.00 200 SER A C 1
ATOM 1555 O O . SER A 1 200 ? -4.571 -2.974 -7.457 1.00 98.00 200 SER A O 1
ATOM 1557 N N . TYR A 1 201 ? -5.541 -1.101 -6.725 1.00 98.31 201 TYR A N 1
ATOM 1558 C CA . TYR A 1 201 ? -5.496 -0.388 -7.994 1.00 98.31 201 TYR A CA 1
ATOM 1559 C C . TYR A 1 201 ? -4.521 0.770 -7.867 1.00 98.31 201 TYR A C 1
ATOM 1561 O O . TYR A 1 201 ? -4.613 1.541 -6.913 1.00 98.31 201 TYR A O 1
ATOM 1569 N N . SER A 1 202 ? -3.612 0.885 -8.828 1.00 97.88 202 SER A N 1
ATOM 1570 C CA . SER A 1 202 ? -2.665 1.984 -8.935 1.00 97.88 202 SER A CA 1
ATOM 1571 C C . SER A 1 202 ? -2.947 2.774 -10.202 1.00 97.88 202 SER A C 1
ATOM 1573 O O . SER A 1 202 ? -3.027 2.215 -11.294 1.00 97.88 202 SER A O 1
ATOM 1575 N N . THR A 1 203 ? -3.095 4.082 -10.053 1.00 97.81 203 THR A N 1
ATOM 1576 C CA . THR A 1 203 ? -3.120 5.040 -11.163 1.00 97.81 203 THR A CA 1
ATOM 1577 C C . THR A 1 203 ? -1.919 5.944 -11.035 1.00 97.81 203 THR A C 1
ATOM 1579 O O . THR A 1 203 ? -1.586 6.311 -9.908 1.00 97.81 203 THR A O 1
ATOM 1582 N N . TRP A 1 204 ? -1.322 6.349 -12.148 1.00 97.00 204 TRP A N 1
ATOM 1583 C CA . TRP A 1 204 ? -0.134 7.190 -12.149 1.00 97.00 204 TRP A CA 1
ATOM 1584 C C . TRP A 1 204 ? -0.085 8.130 -13.348 1.00 97.00 204 TRP A C 1
ATOM 1586 O O . TRP A 1 204 ? -0.693 7.893 -14.393 1.00 97.00 204 TRP A O 1
ATOM 1596 N N . GLU A 1 205 ? 0.676 9.198 -13.177 1.00 96.56 205 GLU A N 1
ATOM 1597 C CA . GLU A 1 205 ? 1.111 10.117 -14.214 1.00 96.56 205 GLU A CA 1
ATOM 1598 C C . GLU A 1 205 ? 2.634 10.138 -14.196 1.00 96.56 205 GLU A C 1
ATOM 1600 O O . GLU A 1 205 ? 3.234 10.279 -13.135 1.00 96.56 205 GLU A O 1
ATOM 1605 N N . PHE A 1 206 ? 3.237 9.927 -15.359 1.00 96.38 206 PHE A N 1
ATOM 1606 C CA . PHE A 1 206 ? 4.645 10.156 -15.619 1.00 96.38 206 PHE A CA 1
ATOM 1607 C C . PHE A 1 206 ? 4.831 11.626 -15.975 1.00 96.38 206 PHE A C 1
ATOM 1609 O O . PHE A 1 206 ? 4.186 12.104 -16.909 1.00 96.38 206 PHE A O 1
ATOM 1616 N N . TYR A 1 207 ? 5.702 12.328 -15.263 1.00 90.12 207 TYR A N 1
ATOM 1617 C CA . TYR A 1 207 ? 6.002 13.741 -15.523 1.00 90.12 207 TYR A CA 1
ATOM 1618 C C . TYR A 1 207 ? 7.487 14.069 -15.373 1.00 90.12 207 TYR A C 1
ATOM 1620 O O . TYR A 1 207 ? 7.854 15.179 -15.000 1.00 90.12 207 TYR A O 1
ATOM 1628 N N . ASP A 1 208 ? 8.343 13.092 -15.655 1.00 86.56 208 ASP A N 1
ATOM 1629 C CA . ASP A 1 208 ? 9.779 13.332 -15.710 1.00 86.56 208 ASP A CA 1
ATOM 1630 C C . ASP A 1 208 ? 10.118 14.315 -16.841 1.00 86.56 208 ASP A C 1
ATOM 1632 O O . ASP A 1 208 ? 9.473 14.312 -17.893 1.00 86.56 208 ASP A O 1
ATOM 1636 N N . GLU A 1 209 ? 11.115 15.174 -16.623 1.00 86.69 209 GLU A N 1
ATOM 1637 C CA . GLU A 1 209 ? 11.564 16.142 -17.639 1.00 86.69 209 GLU A CA 1
ATOM 1638 C C . GLU A 1 209 ? 12.431 15.475 -18.724 1.00 86.69 209 GLU A C 1
ATOM 1640 O O . GLU A 1 209 ? 12.792 16.100 -19.724 1.00 86.69 209 GLU A O 1
ATOM 1645 N N . ASP A 1 210 ? 12.735 14.187 -18.545 1.00 90.81 210 ASP A N 1
ATOM 1646 C CA . ASP A 1 210 ? 13.471 13.340 -19.471 1.00 90.81 210 ASP A CA 1
ATOM 1647 C C . ASP A 1 210 ? 12.650 12.097 -19.889 1.00 90.81 210 ASP A C 1
ATOM 1649 O O . ASP A 1 210 ? 11.642 11.730 -19.289 1.00 90.81 210 ASP A O 1
ATOM 1653 N N . GLY A 1 211 ? 13.065 11.413 -20.956 1.00 94.75 211 GLY A N 1
ATOM 1654 C CA . GLY A 1 211 ? 12.412 10.195 -21.450 1.00 94.75 211 GLY A CA 1
ATOM 1655 C C . GLY A 1 211 ? 11.224 10.465 -22.379 1.00 94.75 211 GLY A C 1
ATOM 1656 O O . GLY A 1 211 ? 11.277 10.101 -23.556 1.00 94.75 211 GLY A O 1
ATOM 1657 N N . ALA A 1 212 ? 10.167 11.126 -21.895 1.00 96.81 212 ALA A N 1
ATOM 1658 C CA . ALA A 1 212 ? 8.946 11.394 -22.666 1.00 96.81 212 ALA A CA 1
ATOM 1659 C C . ALA A 1 212 ? 8.189 12.649 -22.214 1.00 96.81 212 ALA A C 1
ATOM 1661 O O . ALA A 1 212 ? 8.346 13.121 -21.096 1.00 96.81 212 ALA A O 1
ATOM 1662 N N . LYS A 1 213 ? 7.293 13.149 -23.076 1.00 96.44 213 LYS A N 1
ATOM 1663 C CA . LYS A 1 213 ? 6.236 14.079 -22.643 1.00 96.44 213 LYS A CA 1
ATOM 1664 C C . LYS A 1 213 ? 5.340 13.407 -21.591 1.00 96.44 213 LYS A C 1
ATOM 1666 O O . LYS A 1 213 ? 5.170 12.191 -21.686 1.00 96.44 213 LYS A O 1
ATOM 1671 N N . PRO A 1 214 ? 4.706 14.165 -20.674 1.00 96.62 214 PRO A N 1
ATOM 1672 C CA . PRO A 1 214 ? 3.861 13.581 -19.642 1.00 96.62 214 PRO A CA 1
ATOM 1673 C C . PRO A 1 214 ? 2.785 12.642 -20.189 1.00 96.62 214 PRO A C 1
ATOM 1675 O O . PRO A 1 214 ? 2.139 12.936 -21.200 1.00 96.62 214 PRO A O 1
ATOM 1678 N N . PHE A 1 215 ? 2.585 11.511 -19.515 1.00 97.44 215 PHE A N 1
ATOM 1679 C CA . PHE A 1 215 ? 1.577 10.520 -19.885 1.00 97.44 215 PHE A CA 1
ATOM 1680 C C . PHE A 1 215 ? 1.028 9.797 -18.656 1.00 97.44 215 PHE A C 1
ATOM 1682 O O . PHE A 1 215 ? 1.651 9.760 -17.603 1.00 97.44 215 PHE A O 1
ATOM 1689 N N . LYS A 1 216 ? -0.160 9.211 -18.780 1.00 98.00 216 LYS A N 1
ATOM 1690 C CA . LYS A 1 216 ? -0.884 8.571 -17.680 1.00 98.00 216 LYS A CA 1
ATOM 1691 C C . LYS A 1 216 ? -0.993 7.079 -17.899 1.00 98.00 216 LYS A C 1
ATOM 1693 O O . LYS A 1 216 ? -0.908 6.603 -19.031 1.00 98.00 216 LYS A O 1
ATOM 1698 N N . GLY A 1 217 ? -1.245 6.357 -16.820 1.00 98.00 217 GLY A N 1
ATOM 1699 C CA . GLY A 1 217 ? -1.519 4.936 -16.874 1.00 98.00 217 GLY A CA 1
ATOM 1700 C C . GLY A 1 217 ? -2.019 4.370 -15.561 1.00 98.00 217 GLY A C 1
ATOM 1701 O O . GLY A 1 217 ? -2.307 5.090 -14.599 1.00 98.00 217 GLY A O 1
ATOM 1702 N N . HIS A 1 218 ? -2.161 3.054 -15.549 1.00 98.25 218 HIS A N 1
ATOM 1703 C CA . HIS A 1 218 ? -2.614 2.317 -14.386 1.00 98.25 218 HIS A CA 1
ATOM 1704 C C . HIS A 1 218 ? -2.103 0.883 -14.392 1.00 98.25 218 HIS A C 1
ATOM 1706 O O . HIS A 1 218 ? -1.574 0.381 -15.382 1.00 98.25 218 HIS A O 1
ATOM 1712 N N . HIS A 1 219 ? -2.284 0.223 -13.259 1.00 98.50 219 HIS A N 1
ATOM 1713 C CA . HIS A 1 219 ? -2.191 -1.220 -13.119 1.00 98.50 219 HIS A CA 1
ATOM 1714 C C . HIS A 1 219 ? -3.002 -1.666 -11.904 1.00 98.50 219 HIS A C 1
ATOM 1716 O O . HIS A 1 219 ? -3.423 -0.857 -11.072 1.00 98.50 219 HIS A O 1
ATOM 1722 N N . ARG A 1 220 ? -3.208 -2.974 -11.773 1.00 98.25 220 ARG A N 1
ATOM 1723 C CA . ARG A 1 220 ? -3.696 -3.570 -10.530 1.00 98.25 220 ARG A CA 1
ATOM 1724 C C . ARG A 1 220 ? -2.643 -4.483 -9.928 1.00 98.25 220 ARG A C 1
ATOM 1726 O O . ARG A 1 220 ? -1.815 -5.050 -10.633 1.00 98.25 220 ARG A O 1
ATOM 1733 N N . ILE A 1 221 ? -2.713 -4.646 -8.621 1.00 98.62 221 ILE A N 1
ATOM 1734 C CA . ILE A 1 221 ? -1.861 -5.526 -7.838 1.00 98.62 221 ILE A CA 1
ATOM 1735 C C . ILE A 1 221 ? -2.780 -6.562 -7.210 1.00 98.62 221 ILE A C 1
ATOM 1737 O O . ILE A 1 221 ? -3.685 -6.211 -6.451 1.00 98.62 221 ILE A O 1
ATOM 1741 N N . VAL A 1 222 ? -2.570 -7.827 -7.551 1.00 98.50 222 VAL A N 1
ATOM 1742 C CA . VAL A 1 222 ? -3.370 -8.951 -7.063 1.00 98.50 222 VAL A CA 1
ATOM 1743 C C . VAL A 1 222 ? -2.525 -9.765 -6.097 1.00 98.50 222 VAL A C 1
ATOM 1745 O O . VAL A 1 222 ? -1.437 -10.214 -6.458 1.00 98.50 222 VAL A O 1
ATOM 1748 N N . ALA A 1 223 ? -3.029 -9.953 -4.880 1.00 98.50 223 ALA A N 1
ATOM 1749 C CA . ALA A 1 223 ? -2.392 -10.749 -3.840 1.00 98.50 223 ALA A CA 1
ATOM 1750 C C . ALA A 1 223 ? -3.331 -11.887 -3.424 1.00 98.50 223 ALA A C 1
ATOM 1752 O O . ALA A 1 223 ? -4.418 -11.653 -2.895 1.00 98.50 223 ALA A O 1
ATOM 1753 N N . ASP A 1 224 ? -2.941 -13.124 -3.709 1.00 98.00 224 ASP A N 1
ATOM 1754 C CA . ASP A 1 224 ? -3.741 -14.315 -3.430 1.00 98.00 224 ASP A CA 1
ATOM 1755 C C . ASP A 1 224 ? -2.845 -15.537 -3.166 1.00 98.00 224 ASP A C 1
ATOM 1757 O O . ASP A 1 224 ? -1.631 -15.418 -3.000 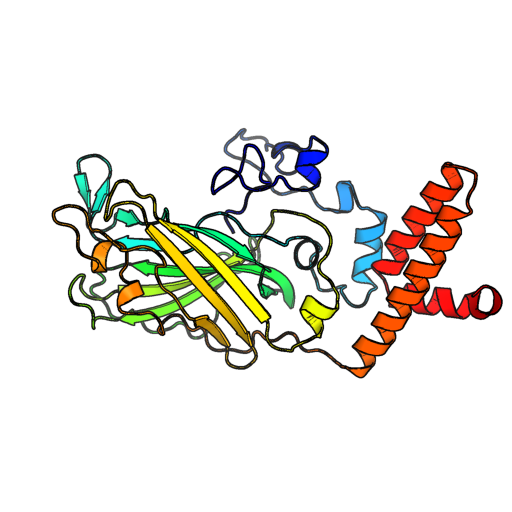1.00 98.00 224 ASP A O 1
ATOM 1761 N N . LYS A 1 225 ? -3.444 -16.734 -3.140 1.00 97.62 225 LYS A N 1
ATOM 1762 C CA . LYS A 1 225 ? -2.732 -18.006 -2.929 1.00 97.62 225 LYS A CA 1
ATOM 1763 C C . LYS A 1 225 ? -1.701 -18.347 -4.008 1.00 97.62 225 LYS A C 1
ATOM 1765 O O . LYS A 1 225 ? -0.900 -19.251 -3.804 1.00 97.62 225 LYS A O 1
ATOM 1770 N N . LYS A 1 226 ? -1.766 -17.705 -5.180 1.00 97.50 226 LYS A N 1
ATOM 1771 C CA . LYS A 1 226 ? -0.839 -17.945 -6.295 1.00 97.50 226 LYS A CA 1
ATOM 1772 C C . LYS A 1 226 ? 0.358 -16.995 -6.261 1.00 97.50 226 LYS A C 1
ATOM 1774 O O . LYS A 1 226 ? 1.294 -17.196 -7.031 1.00 97.50 226 LYS A O 1
ATOM 1779 N N . GLY A 1 227 ? 0.312 -15.940 -5.451 1.00 97.88 227 GLY A N 1
ATOM 1780 C CA . GLY A 1 227 ? 1.396 -14.974 -5.332 1.00 97.88 227 GLY A CA 1
ATOM 1781 C C . GLY A 1 227 ? 0.920 -13.533 -5.294 1.00 97.88 227 GLY A C 1
ATOM 1782 O O . GLY A 1 227 ? -0.276 -13.241 -5.229 1.00 97.88 227 GLY A O 1
ATOM 1783 N N . LEU A 1 228 ? 1.896 -12.639 -5.405 1.00 98.62 228 LEU A N 1
ATOM 1784 C CA . LEU A 1 228 ? 1.703 -11.211 -5.599 1.00 98.62 228 LEU A CA 1
ATOM 1785 C C . LEU A 1 228 ? 2.053 -10.844 -7.040 1.00 98.62 228 LEU A C 1
ATOM 1787 O O . LEU A 1 228 ? 3.135 -11.183 -7.519 1.00 98.62 228 LEU A O 1
ATOM 1791 N N . ARG A 1 229 ? 1.145 -10.183 -7.757 1.00 98.50 229 ARG A N 1
ATOM 1792 C CA . ARG A 1 229 ? 1.308 -9.913 -9.192 1.00 98.50 229 ARG A CA 1
ATOM 1793 C C . ARG A 1 229 ? 0.866 -8.505 -9.538 1.00 98.50 229 ARG A C 1
ATOM 1795 O O . ARG A 1 229 ? -0.196 -8.079 -9.096 1.00 98.50 229 ARG A O 1
ATOM 1802 N N . VAL A 1 230 ? 1.652 -7.823 -10.362 1.00 98.44 230 VAL A N 1
ATOM 1803 C CA . VAL A 1 230 ? 1.204 -6.622 -11.075 1.00 98.44 230 VAL A CA 1
ATOM 1804 C C . VAL A 1 230 ? 0.597 -7.078 -12.397 1.00 98.44 230 VAL A C 1
ATOM 1806 O O . VAL A 1 230 ? 1.211 -7.842 -13.138 1.00 98.44 230 VAL A O 1
ATOM 1809 N N . GLU A 1 231 ? -0.630 -6.649 -12.663 1.00 97.94 231 GLU A N 1
ATOM 1810 C CA . GLU A 1 231 ? -1.419 -7.049 -13.825 1.00 97.94 231 GLU A CA 1
ATOM 1811 C C . GLU A 1 231 ? -2.037 -5.815 -14.492 1.00 97.94 231 GLU A C 1
ATOM 1813 O O . GLU A 1 231 ? -2.347 -4.824 -13.825 1.00 97.94 231 GLU A O 1
ATOM 1818 N N . GLY A 1 232 ? -2.251 -5.885 -15.810 1.00 97.12 232 GLY A N 1
ATOM 1819 C CA . GLY A 1 232 ? -2.893 -4.801 -16.562 1.00 97.12 232 GLY A CA 1
ATOM 1820 C C . GLY A 1 232 ? -2.100 -3.494 -16.527 1.00 97.12 232 GLY A C 1
ATOM 1821 O O . GLY A 1 232 ? -2.690 -2.427 -16.372 1.00 97.12 232 GLY A O 1
ATOM 1822 N N . LEU A 1 233 ? -0.768 -3.591 -16.589 1.00 97.38 233 LEU A N 1
ATOM 1823 C CA . LEU A 1 233 ? 0.115 -2.433 -16.619 1.00 97.38 233 LEU A CA 1
ATOM 1824 C C . LEU A 1 233 ? 0.123 -1.799 -18.011 1.00 97.38 2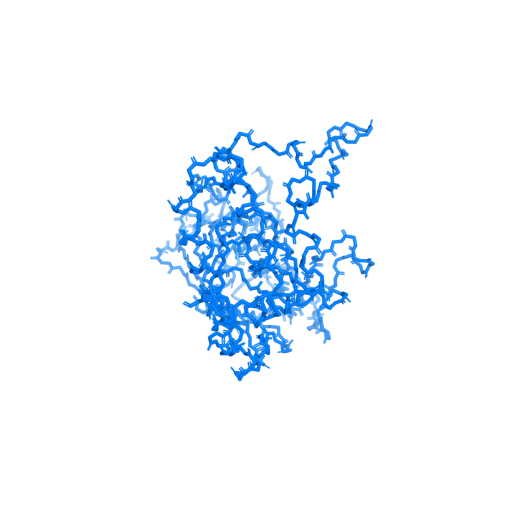33 LEU A C 1
ATOM 1826 O O . LEU A 1 233 ? 0.669 -2.364 -18.962 1.00 97.38 233 LEU A O 1
ATOM 1830 N N . GLU A 1 234 ? -0.497 -0.626 -18.117 1.00 96.94 234 GLU A N 1
ATOM 1831 C CA . GLU A 1 234 ? -0.675 0.085 -19.380 1.00 96.94 234 GLU A CA 1
ATOM 1832 C C . GLU A 1 234 ? -0.790 1.602 -19.207 1.00 96.94 234 GLU A C 1
ATOM 1834 O O . GLU A 1 234 ? -1.136 2.113 -18.140 1.00 96.94 234 GLU A O 1
ATOM 1839 N N . ASN A 1 235 ? -0.492 2.325 -20.286 1.00 97.50 235 ASN A N 1
ATOM 1840 C CA . ASN A 1 235 ? -0.732 3.756 -20.402 1.00 97.50 235 ASN A CA 1
ATOM 1841 C C . ASN A 1 235 ? -2.154 4.031 -20.919 1.00 97.50 235 ASN A C 1
ATOM 1843 O O . ASN A 1 235 ? -2.643 3.353 -21.817 1.00 97.50 235 ASN A O 1
ATOM 1847 N N . THR A 1 236 ? -2.790 5.075 -20.393 1.00 97.94 236 THR A N 1
ATOM 1848 C CA . THR A 1 236 ? -4.114 5.562 -20.815 1.00 97.94 236 THR A CA 1
ATOM 1849 C C . THR A 1 236 ? -4.032 6.764 -21.750 1.00 97.94 236 THR A C 1
ATOM 1851 O O . THR A 1 236 ? -5.004 7.092 -22.425 1.00 97.94 236 THR A O 1
ATOM 1854 N N . THR A 1 237 ? -2.871 7.415 -21.825 1.00 98.06 237 THR A N 1
ATOM 1855 C CA . THR A 1 237 ? -2.572 8.451 -22.821 1.00 98.06 237 THR A CA 1
ATOM 1856 C C . THR A 1 237 ? -1.358 8.036 -23.652 1.00 98.06 237 THR A C 1
ATOM 1858 O O . THR A 1 237 ? -0.527 7.271 -23.156 1.00 98.06 237 THR A O 1
ATOM 1861 N N . PRO A 1 238 ? -1.212 8.509 -24.903 1.00 97.38 238 PRO A N 1
ATOM 1862 C CA . PRO A 1 238 ? -0.069 8.156 -25.743 1.00 97.38 238 PRO A CA 1
ATOM 1863 C C . PRO A 1 238 ? 1.275 8.489 -25.087 1.00 97.38 238 PRO A C 1
ATOM 1865 O O . PRO A 1 238 ? 1.421 9.542 -24.470 1.00 97.38 238 PRO A O 1
ATOM 1868 N N . ILE A 1 239 ? 2.262 7.609 -25.267 1.00 97.62 239 ILE A N 1
ATOM 1869 C CA . ILE A 1 239 ? 3.649 7.869 -24.870 1.00 97.62 239 ILE A CA 1
ATOM 1870 C C . ILE A 1 239 ? 4.348 8.534 -26.052 1.00 97.62 239 ILE A C 1
ATOM 1872 O O . ILE A 1 239 ? 4.425 7.951 -27.133 1.00 97.62 239 ILE A O 1
ATOM 1876 N N . VAL A 1 240 ? 4.864 9.744 -25.845 1.00 97.31 240 VAL A N 1
ATOM 1877 C CA . VAL A 1 240 ? 5.622 10.487 -26.860 1.00 97.31 240 VAL A CA 1
ATOM 1878 C C . VAL A 1 240 ? 7.055 10.663 -26.355 1.00 97.31 240 VAL A C 1
ATOM 1880 O O . VAL A 1 240 ? 7.293 11.584 -25.568 1.00 97.31 240 VAL A O 1
ATOM 1883 N N . PRO A 1 241 ? 8.000 9.788 -26.759 1.00 97.00 241 PRO A N 1
ATOM 1884 C CA . PRO A 1 241 ? 9.395 9.896 -26.348 1.00 97.00 241 PRO A CA 1
ATOM 1885 C C . PRO A 1 241 ? 10.014 11.233 -26.757 1.00 97.00 241 PRO A C 1
ATOM 1887 O O . PRO A 1 241 ? 9.715 11.772 -27.827 1.00 97.00 241 PRO A O 1
ATOM 1890 N N . LEU A 1 242 ? 10.895 11.759 -25.909 1.00 95.94 242 LEU A N 1
ATOM 1891 C CA . LEU A 1 242 ? 11.727 12.908 -26.253 1.00 95.94 242 LEU A CA 1
ATOM 1892 C C . LEU A 1 242 ? 12.806 12.501 -27.279 1.00 95.94 242 LEU A C 1
ATOM 1894 O O . LEU A 1 242 ? 13.141 11.317 -27.387 1.00 95.94 242 LEU A O 1
ATOM 1898 N N . PRO A 1 243 ? 13.367 13.453 -28.051 1.00 94.50 243 PRO A N 1
ATOM 1899 C CA . PRO A 1 243 ? 14.392 13.147 -29.046 1.00 94.50 243 PRO A CA 1
ATOM 1900 C C . PRO A 1 243 ? 15.565 12.346 -28.464 1.00 94.50 243 PRO A C 1
ATOM 1902 O O . PRO A 1 243 ? 16.139 12.717 -27.445 1.00 94.50 243 PRO A O 1
ATOM 1905 N N . GLY A 1 244 ? 15.925 11.245 -29.128 1.00 92.44 244 GLY A N 1
ATOM 1906 C CA . GLY A 1 244 ? 17.030 10.372 -28.714 1.00 92.44 244 GLY A CA 1
ATOM 1907 C C . GLY A 1 244 ? 16.701 9.379 -27.593 1.00 92.44 244 GLY A C 1
ATOM 1908 O O . GLY A 1 244 ? 17.546 8.539 -27.288 1.00 92.44 244 GLY A O 1
ATOM 1909 N N . ARG A 1 245 ? 15.493 9.418 -27.015 1.00 94.31 245 ARG A N 1
ATOM 1910 C CA . ARG A 1 245 ? 15.056 8.482 -25.970 1.00 94.31 245 ARG A CA 1
ATOM 1911 C C . ARG A 1 245 ? 14.285 7.303 -26.545 1.00 94.31 245 ARG A C 1
ATOM 1913 O O . ARG A 1 245 ? 13.505 7.441 -27.488 1.00 94.31 245 ARG A O 1
ATOM 1920 N N . LYS A 1 246 ? 14.488 6.129 -25.951 1.00 95.62 246 LYS A N 1
ATOM 1921 C CA . LYS A 1 246 ? 13.798 4.885 -26.299 1.00 95.62 246 LYS A CA 1
ATOM 1922 C C . LYS A 1 246 ? 12.893 4.460 -25.153 1.00 95.62 246 LYS A C 1
ATOM 1924 O O . LYS A 1 246 ? 13.186 4.696 -23.987 1.00 95.62 246 LYS A O 1
ATOM 1929 N N . LEU A 1 247 ? 11.814 3.744 -25.473 1.00 95.81 247 LEU A N 1
ATOM 1930 C CA . LEU A 1 247 ? 10.903 3.215 -24.449 1.00 95.81 247 LEU A CA 1
ATOM 1931 C C . LEU A 1 247 ? 11.614 2.307 -23.438 1.00 95.81 247 LEU A C 1
ATOM 1933 O O . LEU A 1 247 ? 11.227 2.275 -22.279 1.00 95.81 247 LEU A O 1
ATOM 1937 N N . THR A 1 248 ? 12.661 1.588 -23.848 1.00 95.31 248 THR A N 1
ATOM 1938 C CA . THR A 1 248 ? 13.448 0.739 -22.940 1.00 95.31 248 THR A CA 1
ATOM 1939 C C . THR A 1 248 ? 14.154 1.529 -21.842 1.00 95.31 248 THR A C 1
ATOM 1941 O O . THR A 1 248 ? 14.458 0.954 -20.805 1.00 95.31 248 THR A O 1
ATOM 1944 N N . ASP A 1 249 ? 14.387 2.827 -22.044 1.00 94.62 249 ASP A N 1
ATOM 1945 C CA . ASP A 1 249 ? 15.168 3.650 -21.122 1.00 94.62 249 ASP A CA 1
ATOM 1946 C C . ASP A 1 249 ? 14.334 4.043 -19.894 1.00 94.62 249 ASP A C 1
ATOM 1948 O O . ASP A 1 249 ? 14.801 3.922 -18.765 1.00 94.62 249 ASP A O 1
ATOM 1952 N N . PHE A 1 250 ? 13.074 4.437 -20.112 1.00 95.69 250 PHE A N 1
ATOM 1953 C CA . PHE A 1 250 ? 12.204 4.997 -19.071 1.00 95.69 250 PHE A CA 1
ATOM 1954 C C . PHE A 1 250 ? 10.900 4.229 -18.851 1.00 95.69 250 PHE A C 1
ATOM 1956 O O . PHE A 1 250 ? 10.307 4.342 -17.783 1.00 95.69 250 PHE A O 1
ATOM 1963 N N . ALA A 1 251 ? 10.442 3.444 -19.827 1.00 96.56 251 ALA A N 1
ATOM 1964 C CA . ALA A 1 251 ? 9.162 2.732 -19.825 1.00 96.56 251 ALA A CA 1
ATOM 1965 C C . ALA A 1 251 ? 9.331 1.263 -20.249 1.00 96.56 251 ALA A C 1
ATOM 1967 O O . ALA A 1 251 ? 8.517 0.708 -20.992 1.00 96.56 251 ALA A O 1
ATOM 1968 N N . SER A 1 252 ? 10.395 0.608 -19.769 1.00 95.56 252 SER A N 1
ATOM 1969 C CA . SER A 1 252 ? 10.717 -0.787 -20.111 1.00 95.56 252 SER A CA 1
ATOM 1970 C C . SER A 1 252 ? 9.562 -1.757 -19.817 1.00 95.56 252 SER A C 1
ATOM 1972 O O . SER A 1 252 ? 9.417 -2.787 -20.475 1.00 95.56 252 SER A O 1
ATOM 1974 N N . TRP A 1 253 ? 8.669 -1.383 -18.898 1.00 95.50 253 TRP A N 1
ATOM 1975 C CA . TRP A 1 253 ? 7.434 -2.094 -18.590 1.00 95.50 253 TRP A CA 1
ATOM 1976 C C . TRP A 1 253 ? 6.488 -2.327 -19.758 1.00 95.50 253 TRP A C 1
ATOM 1978 O O . TRP A 1 253 ? 5.753 -3.314 -19.727 1.00 95.50 253 TRP A O 1
ATOM 1988 N N . VAL A 1 254 ? 6.567 -1.531 -20.824 1.00 95.88 254 VAL A N 1
ATOM 1989 C CA . VAL A 1 254 ? 5.802 -1.770 -22.055 1.00 95.88 254 VAL A CA 1
ATOM 1990 C C . VAL A 1 254 ? 6.094 -3.160 -22.635 1.00 95.88 254 VAL A C 1
ATOM 1992 O O . VAL A 1 254 ? 5.178 -3.786 -23.169 1.00 95.88 254 VAL A O 1
ATOM 1995 N N . TYR A 1 255 ? 7.324 -3.660 -22.473 1.00 95.75 255 TYR A N 1
ATOM 1996 C CA . TYR A 1 255 ? 7.794 -4.951 -22.995 1.00 95.75 255 TYR A CA 1
ATOM 1997 C C . TYR A 1 255 ? 7.711 -6.100 -21.984 1.00 95.75 255 TYR A C 1
ATOM 1999 O O . TYR A 1 255 ? 7.898 -7.258 -22.340 1.00 95.75 255 TYR A O 1
ATOM 2007 N N . MET A 1 256 ? 7.445 -5.799 -20.713 1.00 94.12 256 MET A N 1
ATOM 2008 C CA . MET A 1 256 ? 7.563 -6.762 -19.612 1.00 94.12 256 MET A CA 1
ATOM 2009 C C . MET A 1 256 ? 6.284 -6.876 -18.780 1.00 94.12 256 MET A C 1
ATOM 2011 O O . MET A 1 256 ? 6.333 -7.364 -17.655 1.00 94.12 256 MET A O 1
ATOM 2015 N N . ARG A 1 257 ? 5.137 -6.443 -19.321 1.00 90.31 257 ARG A N 1
ATOM 2016 C CA . ARG A 1 257 ? 3.863 -6.239 -18.601 1.00 90.31 257 ARG A CA 1
ATOM 2017 C C . ARG A 1 257 ? 3.497 -7.356 -17.614 1.00 90.31 257 ARG A C 1
ATOM 2019 O O . ARG A 1 257 ? 3.086 -7.060 -16.499 1.00 90.31 257 ARG A O 1
ATOM 2026 N N . ASP A 1 258 ? 3.723 -8.618 -17.983 1.00 91.25 258 ASP A N 1
ATOM 2027 C CA . ASP A 1 258 ? 3.336 -9.795 -17.188 1.00 91.25 258 ASP A CA 1
ATOM 2028 C C . ASP A 1 258 ? 4.485 -10.445 -16.391 1.00 91.25 258 ASP A C 1
ATOM 2030 O O . ASP A 1 258 ? 4.350 -11.580 -15.910 1.00 91.25 258 ASP A O 1
ATOM 2034 N N . ARG A 1 259 ? 5.637 -9.771 -16.274 1.00 96.12 259 ARG A N 1
ATOM 2035 C CA . ARG A 1 259 ? 6.847 -10.304 -15.620 1.00 96.12 259 ARG A CA 1
ATOM 2036 C C . ARG A 1 259 ? 6.884 -10.038 -14.111 1.00 96.12 259 ARG A C 1
ATOM 2038 O O . ARG A 1 259 ? 7.553 -10.769 -13.388 1.00 96.12 259 ARG A O 1
ATOM 2045 N N . TRP A 1 260 ? 6.146 -9.048 -13.610 1.00 97.88 260 TRP A N 1
ATOM 2046 C CA . TRP A 1 260 ? 6.153 -8.661 -12.194 1.00 97.88 260 TRP A CA 1
ATOM 2047 C C . TRP A 1 260 ? 5.322 -9.590 -11.313 1.00 97.88 260 TRP A C 1
ATOM 2049 O O . TRP A 1 260 ? 4.168 -9.305 -10.982 1.00 97.88 260 TRP A O 1
ATOM 2059 N N . LYS A 1 261 ? 5.926 -10.720 -10.936 1.00 98.25 261 LYS A N 1
ATOM 2060 C CA . LYS A 1 261 ? 5.290 -11.778 -10.147 1.00 98.25 261 LYS A CA 1
ATOM 2061 C C . LYS A 1 261 ? 6.210 -12.238 -9.020 1.00 98.25 261 LYS A C 1
ATOM 2063 O O . LYS A 1 261 ? 7.380 -12.527 -9.248 1.00 98.25 261 LYS A O 1
ATOM 2068 N N . VAL A 1 262 ? 5.651 -12.343 -7.821 1.00 98.31 262 VAL A N 1
ATOM 2069 C CA . VAL A 1 262 ? 6.293 -12.908 -6.633 1.00 98.31 262 VAL A CA 1
ATOM 2070 C C . VAL A 1 262 ? 5.529 -14.177 -6.249 1.00 98.31 262 VAL A C 1
ATOM 2072 O O . VAL A 1 262 ? 4.327 -14.085 -5.977 1.00 98.31 262 VAL A O 1
ATOM 2075 N N . PRO A 1 263 ? 6.166 -15.359 -6.239 1.00 97.81 263 PRO A N 1
ATOM 2076 C CA . PRO A 1 263 ? 5.516 -16.591 -5.807 1.00 97.81 263 PRO A CA 1
ATOM 2077 C C . PRO A 1 263 ? 5.262 -16.582 -4.292 1.00 97.81 263 PRO A C 1
ATOM 2079 O O . PRO A 1 263 ? 5.975 -15.927 -3.533 1.00 97.81 263 PRO A O 1
ATOM 2082 N N . GLY A 1 264 ? 4.251 -17.327 -3.846 1.00 96.38 264 GLY A N 1
ATOM 2083 C CA . GLY A 1 264 ? 3.901 -17.477 -2.429 1.00 96.38 264 GLY A CA 1
ATOM 2084 C C . GLY A 1 264 ? 2.403 -17.327 -2.167 1.00 96.38 264 GLY A C 1
ATOM 2085 O O . GLY A 1 264 ? 1.624 -17.114 -3.091 1.00 96.38 264 GLY A O 1
ATOM 2086 N N . ASP A 1 265 ? 1.998 -17.432 -0.902 1.00 97.19 265 ASP A N 1
ATOM 2087 C CA . ASP A 1 265 ? 0.614 -17.195 -0.480 1.00 97.19 265 ASP A CA 1
ATOM 2088 C C . ASP A 1 265 ? 0.494 -15.817 0.183 1.00 97.19 265 ASP A C 1
ATOM 2090 O O . ASP A 1 265 ? 0.991 -15.599 1.289 1.00 97.19 265 ASP A O 1
ATOM 2094 N N . PHE A 1 266 ? -0.175 -14.892 -0.506 1.00 97.19 266 PHE A N 1
ATOM 2095 C CA . PHE A 1 266 ? -0.476 -13.542 -0.021 1.00 97.19 266 PHE A CA 1
ATOM 2096 C C . PHE A 1 266 ? -1.978 -13.345 0.253 1.00 97.19 266 PHE A C 1
ATOM 2098 O O . PHE A 1 266 ? -2.470 -12.214 0.337 1.00 97.19 266 PHE A O 1
ATOM 2105 N N . SER A 1 267 ? -2.734 -14.440 0.365 1.00 96.69 267 SER A N 1
ATOM 2106 C CA . SER A 1 267 ? -4.160 -14.388 0.675 1.00 96.69 267 SER A CA 1
ATOM 2107 C C . SER A 1 267 ? -4.427 -14.000 2.132 1.00 96.69 267 SER A C 1
ATOM 2109 O O . SER A 1 267 ? -3.611 -14.237 3.024 1.00 96.69 267 SER A O 1
ATOM 2111 N N . ILE A 1 268 ? -5.605 -13.423 2.393 1.00 95.12 268 ILE A N 1
ATOM 2112 C CA . ILE A 1 268 ? -6.103 -13.238 3.763 1.00 95.12 268 ILE A CA 1
ATOM 2113 C C . ILE A 1 268 ? -6.923 -14.480 4.135 1.00 95.12 268 ILE A C 1
ATOM 2115 O O . ILE A 1 268 ? -8.047 -14.648 3.640 1.00 95.12 268 ILE A O 1
ATOM 2119 N N . PRO A 1 269 ? -6.419 -15.367 5.013 1.00 91.44 269 PRO A N 1
ATOM 2120 C CA . PRO A 1 269 ? -7.195 -16.512 5.456 1.00 91.44 269 PRO A CA 1
ATOM 2121 C C . PRO A 1 269 ? -8.393 -16.024 6.274 1.00 91.44 269 PRO A C 1
ATOM 2123 O O . PRO A 1 269 ? -8.247 -15.275 7.239 1.00 91.44 269 PRO A O 1
ATOM 2126 N N . THR A 1 270 ? -9.589 -16.466 5.891 1.00 92.69 270 THR A N 1
ATOM 2127 C CA . THR A 1 270 ? -10.836 -16.108 6.571 1.00 92.69 270 THR A CA 1
ATOM 2128 C C . THR A 1 270 ? -11.624 -17.369 6.891 1.00 92.69 270 THR A C 1
ATOM 2130 O O . THR A 1 270 ? -12.053 -18.086 5.989 1.00 92.69 270 THR A O 1
ATOM 2133 N N . ASP A 1 271 ? -11.835 -17.603 8.183 1.00 94.69 271 ASP A N 1
ATOM 2134 C CA . ASP A 1 271 ? -12.851 -18.520 8.694 1.00 94.69 271 ASP A CA 1
ATOM 2135 C C . ASP A 1 271 ? -14.218 -17.833 8.561 1.00 94.69 271 ASP A C 1
ATOM 2137 O O . ASP A 1 271 ? -14.457 -16.783 9.168 1.00 94.69 271 ASP A O 1
ATOM 2141 N N . ARG A 1 272 ? -15.087 -18.385 7.706 1.00 94.81 272 ARG A N 1
ATOM 2142 C CA . ARG A 1 272 ? -16.366 -17.763 7.341 1.00 94.81 272 ARG A CA 1
ATOM 2143 C C . ARG A 1 272 ? -17.346 -17.726 8.508 1.00 94.81 272 ARG A C 1
ATOM 2145 O O . ARG A 1 272 ? -17.977 -16.689 8.705 1.00 94.81 272 ARG A O 1
ATOM 2152 N N . ASP A 1 273 ? -17.422 -18.785 9.301 1.00 96.19 273 ASP A N 1
ATOM 2153 C CA . ASP A 1 273 ? -18.355 -18.869 10.427 1.00 96.19 273 ASP A CA 1
ATOM 2154 C C . ASP A 1 273 ? -17.937 -17.904 11.530 1.00 96.19 273 ASP A C 1
ATOM 2156 O O . ASP A 1 273 ? -18.738 -17.112 12.041 1.00 96.19 273 ASP A O 1
ATOM 2160 N N . LYS A 1 274 ? -16.635 -17.887 11.833 1.00 95.94 274 LYS A N 1
ATOM 2161 C CA . LYS A 1 274 ? -16.058 -16.934 12.778 1.00 95.94 274 LY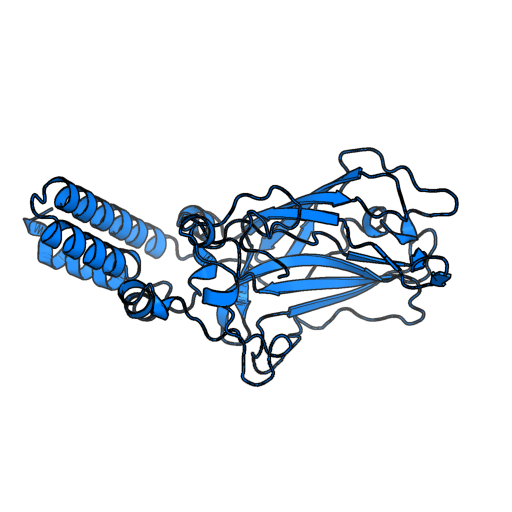S A CA 1
ATOM 2162 C C . LYS A 1 274 ? -16.261 -15.493 12.310 1.00 95.94 274 LYS A C 1
ATOM 2164 O O . LYS A 1 274 ? -16.646 -14.644 13.115 1.00 95.94 274 LYS A O 1
ATOM 2169 N N . TYR A 1 275 ? -16.041 -15.209 11.026 1.00 95.94 275 TYR A N 1
ATOM 2170 C CA . TYR A 1 275 ? -16.271 -13.884 10.450 1.00 95.94 275 TYR A CA 1
ATOM 2171 C C . TYR A 1 275 ? -17.729 -13.437 10.606 1.00 95.94 275 TYR A C 1
ATOM 2173 O O . TYR A 1 275 ? -17.969 -12.357 11.145 1.00 95.94 275 TYR A O 1
ATOM 2181 N N . GLN A 1 276 ? -18.700 -14.262 10.203 1.00 96.62 276 GLN A N 1
ATOM 2182 C CA . GLN A 1 276 ? -20.119 -13.898 10.278 1.00 96.62 276 GLN A CA 1
ATOM 2183 C C . GLN A 1 276 ? -20.576 -13.663 11.720 1.00 96.62 276 GLN A C 1
ATOM 2185 O O . GLN A 1 276 ? -21.225 -12.653 12.011 1.00 96.62 276 GLN A O 1
ATOM 2190 N N . ARG A 1 277 ? -20.163 -14.533 12.650 1.00 96.81 277 ARG A N 1
ATOM 2191 C CA . ARG A 1 277 ? -20.444 -14.369 14.082 1.00 96.81 277 ARG A CA 1
ATOM 2192 C C . ARG A 1 277 ? -19.956 -13.018 14.602 1.00 96.81 277 ARG A C 1
ATOM 2194 O O . ARG A 1 277 ? -20.727 -12.265 15.201 1.00 96.81 277 ARG A O 1
ATOM 2201 N N . TYR A 1 278 ? -18.687 -12.691 14.371 1.00 97.12 278 TYR A N 1
ATOM 2202 C CA . TYR A 1 278 ? -18.099 -11.471 14.922 1.00 97.12 278 TYR A CA 1
ATOM 2203 C C . TYR A 1 278 ? -18.502 -10.202 14.170 1.00 97.12 278 TYR A C 1
ATOM 2205 O O . TYR A 1 278 ? -18.584 -9.142 14.789 1.00 97.12 278 TYR A O 1
ATOM 2213 N N . LEU A 1 279 ? -18.867 -10.299 12.890 1.00 96.81 279 LEU A N 1
ATOM 2214 C CA . LEU A 1 279 ? -19.547 -9.216 12.184 1.00 96.81 279 LEU A CA 1
ATOM 2215 C C . LEU A 1 279 ? -20.898 -8.894 12.842 1.00 96.81 279 LEU A C 1
ATOM 2217 O O . LEU A 1 279 ? -21.235 -7.723 13.020 1.00 96.81 279 LEU A O 1
ATOM 2221 N N . GLY A 1 280 ? -21.653 -9.918 13.251 1.00 96.75 280 GLY A N 1
ATOM 2222 C CA . GLY A 1 280 ? -22.887 -9.755 14.022 1.00 96.75 280 GLY A CA 1
ATOM 2223 C C . GLY A 1 280 ? -22.654 -9.079 15.377 1.00 96.75 280 GLY A C 1
ATOM 2224 O O . GLY A 1 280 ? -23.367 -8.138 15.729 1.00 96.75 280 GLY A O 1
ATOM 2225 N N . VAL A 1 281 ? -21.624 -9.501 16.120 1.00 97.25 281 VAL A N 1
ATOM 2226 C CA . VAL A 1 281 ? -21.208 -8.850 17.381 1.00 97.25 281 VAL A CA 1
ATOM 2227 C C . VAL A 1 281 ? -20.865 -7.377 17.150 1.00 97.25 281 VAL A C 1
ATOM 2229 O O . VAL A 1 281 ? -21.409 -6.519 17.842 1.00 97.25 281 VAL A O 1
ATOM 2232 N N . TYR A 1 282 ? -20.038 -7.072 16.145 1.00 97.19 282 TYR A N 1
ATOM 2233 C CA . TYR A 1 282 ? -19.644 -5.705 15.794 1.00 97.19 282 TYR A CA 1
ATOM 2234 C C . TYR A 1 282 ? -20.852 -4.806 15.495 1.00 97.19 282 TYR A C 1
ATOM 2236 O O . TYR A 1 282 ? -20.943 -3.692 16.018 1.00 97.19 282 TYR A O 1
ATOM 2244 N N . LYS A 1 283 ? -21.801 -5.290 14.681 1.00 96.75 283 LYS A N 1
ATOM 2245 C CA . LYS A 1 283 ? -23.014 -4.538 14.325 1.00 96.75 283 LYS A CA 1
ATOM 2246 C C . LYS A 1 283 ? -23.876 -4.254 15.556 1.00 96.75 283 LYS A C 1
ATOM 2248 O O . LYS A 1 283 ? -24.274 -3.109 15.758 1.00 96.75 283 LYS A O 1
ATOM 2253 N N . ARG A 1 284 ? -24.124 -5.267 16.396 1.00 96.81 284 ARG A N 1
ATOM 2254 C CA . ARG A 1 284 ? -24.940 -5.128 17.614 1.00 96.81 284 ARG A CA 1
ATOM 2255 C C . ARG A 1 284 ? -24.313 -4.171 18.623 1.00 96.81 284 ARG A C 1
ATOM 2257 O O . ARG A 1 284 ? -24.994 -3.265 19.094 1.00 96.81 284 ARG A O 1
ATOM 2264 N N . VAL A 1 285 ? -23.018 -4.322 18.915 1.00 96.88 285 VAL A N 1
ATOM 2265 C CA . VAL A 1 285 ? -22.343 -3.450 19.888 1.00 96.88 285 VAL A CA 1
ATOM 2266 C C . VAL A 1 285 ? -22.250 -2.009 19.382 1.00 96.88 285 VAL A C 1
ATOM 2268 O O . VAL A 1 285 ? -22.500 -1.079 20.144 1.00 96.88 285 VAL A O 1
ATOM 2271 N N . SER A 1 286 ? -21.992 -1.809 18.085 1.00 96.25 286 SER A N 1
ATOM 2272 C CA . SER A 1 286 ? -21.991 -0.470 17.484 1.00 96.25 286 SER A CA 1
ATOM 2273 C C . SER A 1 286 ? -23.365 0.191 17.604 1.00 96.25 286 SER A C 1
ATOM 2275 O O . SER A 1 286 ? -23.456 1.309 18.102 1.00 96.25 286 SER A O 1
ATOM 2277 N N . ALA A 1 287 ? -24.439 -0.521 17.240 1.00 96.44 287 ALA A N 1
ATOM 2278 C CA . ALA A 1 287 ? -25.805 -0.009 17.344 1.00 96.44 287 ALA A CA 1
ATOM 2279 C C . ALA A 1 287 ? -26.209 0.314 18.794 1.00 96.44 287 ALA A C 1
ATOM 2281 O O . ALA A 1 287 ? -26.837 1.346 19.041 1.00 96.44 287 ALA A O 1
ATOM 2282 N N . TYR A 1 288 ? -25.815 -0.530 19.755 1.00 96.31 288 TYR A N 1
ATOM 2283 C CA . TYR A 1 288 ? -26.041 -0.288 21.180 1.00 96.31 288 TYR A CA 1
ATOM 2284 C C . TYR A 1 288 ? -25.428 1.047 21.625 1.00 96.31 288 TYR A C 1
ATOM 2286 O O . TYR A 1 288 ? -26.130 1.901 22.176 1.00 96.31 288 TYR A O 1
ATOM 2294 N N . PHE A 1 289 ? -24.136 1.262 21.355 1.00 97.25 289 PHE A N 1
ATOM 2295 C CA . PHE A 1 289 ? -23.462 2.491 21.774 1.00 97.25 289 PHE A CA 1
ATOM 2296 C C . PHE A 1 289 ? -23.964 3.713 21.013 1.00 97.25 289 PHE A C 1
ATOM 2298 O O . PHE A 1 289 ? -24.166 4.756 21.630 1.00 97.25 289 PHE A O 1
ATOM 2305 N N . ASP A 1 290 ? -24.238 3.596 19.713 1.00 96.81 290 ASP A N 1
ATOM 2306 C CA . ASP A 1 290 ? -24.780 4.701 18.921 1.00 96.81 290 ASP A CA 1
ATOM 2307 C C . ASP A 1 290 ? -26.147 5.158 19.482 1.00 96.81 290 ASP A C 1
ATOM 2309 O O . ASP A 1 290 ? -26.384 6.360 19.646 1.00 96.81 290 ASP A O 1
ATOM 2313 N N . LYS A 1 291 ? -27.015 4.215 19.888 1.00 96.62 291 LYS A N 1
ATOM 2314 C CA . LYS A 1 291 ? -28.287 4.504 20.577 1.00 96.62 291 LYS A CA 1
ATOM 2315 C C . LYS A 1 291 ? -28.060 5.186 21.930 1.00 96.62 291 LYS A C 1
ATOM 2317 O O . LYS A 1 291 ? -28.674 6.219 22.195 1.00 96.62 291 LYS A O 1
ATOM 2322 N N . LYS A 1 292 ? -27.187 4.643 22.787 1.00 96.69 292 LYS A N 1
ATOM 2323 C CA . LYS A 1 292 ? -26.920 5.205 24.125 1.00 96.69 292 LYS A CA 1
ATOM 2324 C C . LYS A 1 292 ? -26.302 6.604 24.049 1.00 96.69 292 LYS A C 1
ATOM 2326 O O . LYS A 1 292 ? -26.757 7.496 24.754 1.00 96.69 292 LYS A O 1
ATOM 2331 N N . ILE A 1 293 ? -25.348 6.835 23.144 1.00 97.56 293 ILE A N 1
ATOM 2332 C CA . ILE A 1 293 ? -24.722 8.152 22.929 1.00 97.56 293 ILE A CA 1
ATOM 2333 C C . ILE A 1 293 ? -25.761 9.187 22.479 1.00 97.56 293 ILE A C 1
ATOM 2335 O O . ILE A 1 293 ? -25.710 10.334 22.923 1.00 97.56 293 ILE A O 1
ATOM 2339 N N . LYS A 1 294 ? -26.710 8.796 21.616 1.00 97.19 294 LYS A N 1
ATOM 2340 C CA . LYS A 1 294 ? -27.795 9.679 21.163 1.00 97.19 294 LYS A CA 1
ATOM 2341 C C . LYS A 1 294 ? -28.754 10.061 22.298 1.00 97.19 294 LYS A C 1
ATOM 2343 O O . LYS A 1 294 ? -29.257 11.179 22.302 1.00 97.19 294 LYS A O 1
ATOM 2348 N N . LEU A 1 295 ? -29.013 9.142 23.231 1.00 97.06 295 LEU A N 1
ATOM 2349 C CA . LEU A 1 295 ? -29.915 9.356 24.370 1.00 97.06 295 LEU A CA 1
ATOM 2350 C C . LEU A 1 295 ? -29.250 10.077 25.552 1.00 97.06 295 LEU A C 1
ATOM 2352 O O . LEU A 1 295 ? -29.948 10.712 26.342 1.00 97.06 295 LEU A O 1
ATOM 2356 N N . ALA A 1 296 ? -27.925 9.985 25.676 1.00 97.31 296 ALA A N 1
ATOM 2357 C CA . ALA A 1 296 ? -27.168 10.630 26.740 1.00 97.31 296 ALA A CA 1
ATOM 2358 C C . ALA A 1 296 ? -27.355 12.153 26.702 1.00 97.31 296 ALA A C 1
ATOM 2360 O O . ALA A 1 296 ? -27.185 12.799 25.662 1.00 97.31 296 ALA A O 1
ATOM 2361 N N . LYS A 1 297 ? -27.687 12.740 27.854 1.00 96.62 297 LYS A N 1
ATOM 2362 C CA . LYS A 1 297 ? -27.899 14.191 27.980 1.00 96.62 297 LYS A CA 1
ATOM 2363 C C . LYS A 1 297 ? -26.610 14.913 28.363 1.00 96.62 297 LYS A C 1
ATOM 2365 O O . LYS A 1 297 ? -26.329 15.981 27.826 1.00 96.62 297 LYS A O 1
ATOM 2370 N N . ALA A 1 298 ? -25.817 14.316 29.252 1.00 97.44 298 ALA A N 1
ATOM 2371 C CA . ALA A 1 298 ? -24.582 14.907 29.748 1.00 97.44 298 ALA A CA 1
ATOM 2372 C C . ALA A 1 298 ? -23.402 14.651 28.797 1.00 97.44 298 ALA A C 1
ATOM 2374 O O . ALA A 1 298 ? -23.204 13.541 28.303 1.00 97.44 298 ALA A O 1
ATOM 2375 N N . GLU A 1 299 ? -22.563 15.666 28.575 1.00 96.12 299 GLU A N 1
ATOM 2376 C CA . GLU A 1 299 ? -21.376 15.525 27.718 1.00 96.12 299 GLU A CA 1
ATOM 2377 C C . GLU A 1 299 ? -20.333 14.570 28.323 1.00 96.12 299 GLU A C 1
ATOM 2379 O O . GLU A 1 299 ? -19.663 13.832 27.603 1.00 96.12 299 GLU A O 1
ATOM 23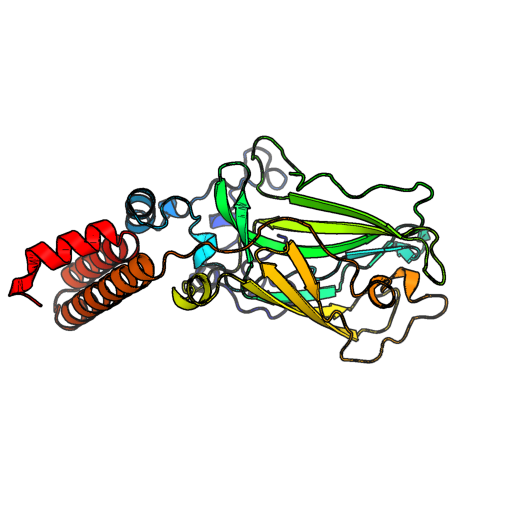84 N N . THR A 1 300 ? -20.229 14.521 29.652 1.00 96.69 300 THR A N 1
ATOM 2385 C CA . THR A 1 300 ? -19.371 13.567 30.372 1.00 96.69 300 THR A CA 1
ATOM 2386 C C . THR A 1 300 ? -19.793 12.120 30.118 1.00 96.69 300 THR A C 1
ATOM 2388 O O . THR A 1 300 ? -18.950 11.269 29.834 1.00 96.69 300 THR A O 1
ATOM 2391 N N . GLU A 1 301 ? -21.099 11.850 30.128 1.00 97.06 301 GLU A N 1
ATOM 2392 C CA . GLU A 1 301 ? -21.674 10.545 29.797 1.00 97.06 301 GLU A CA 1
ATOM 2393 C C . GLU A 1 301 ? -21.415 10.179 28.328 1.00 97.06 301 GLU A C 1
ATOM 2395 O O . GLU A 1 301 ? -20.939 9.080 28.042 1.00 97.06 301 GLU A O 1
ATOM 2400 N N . LYS A 1 302 ? -21.627 11.114 27.390 1.00 97.25 302 LYS A N 1
ATOM 2401 C CA . LYS A 1 302 ? -21.314 10.903 25.965 1.00 97.25 302 LYS A CA 1
ATOM 2402 C C . LYS A 1 302 ? -19.846 10.553 25.744 1.00 97.25 302 LYS A C 1
ATOM 2404 O O . LYS A 1 302 ? -19.552 9.643 24.971 1.00 97.25 302 LYS A O 1
ATOM 2409 N N . LYS A 1 303 ? -18.920 11.259 26.403 1.00 95.75 303 LYS A N 1
ATOM 2410 C CA . LYS A 1 303 ? -17.478 10.975 26.326 1.00 95.75 303 LYS A CA 1
ATOM 2411 C C . LYS A 1 303 ? -17.152 9.582 26.861 1.00 95.75 303 LYS A C 1
ATOM 2413 O O . LYS A 1 303 ? -16.432 8.845 26.192 1.00 95.75 303 LYS A O 1
ATOM 2418 N N . LYS A 1 304 ? -17.731 9.196 28.003 1.00 96.19 304 LYS A N 1
ATOM 2419 C CA . LYS A 1 304 ? -17.578 7.849 28.572 1.00 96.19 304 LYS A CA 1
ATOM 2420 C C . LYS A 1 304 ? -18.067 6.767 27.601 1.00 96.19 304 LYS A C 1
ATOM 2422 O O . LYS A 1 304 ? -17.313 5.857 27.279 1.00 96.19 304 LYS A O 1
ATOM 2427 N N . LEU A 1 305 ? -19.280 6.910 27.065 1.00 96.88 305 LEU A N 1
ATOM 2428 C CA . LEU A 1 305 ? -19.856 5.956 26.110 1.00 96.88 305 LEU A CA 1
ATOM 2429 C C . LEU A 1 305 ? -19.047 5.861 24.808 1.00 96.88 305 LEU A C 1
ATOM 2431 O O . LEU A 1 305 ? -18.915 4.778 24.247 1.00 96.88 305 LEU A O 1
ATOM 2435 N N . LYS A 1 306 ? -18.487 6.977 24.321 1.00 95.69 306 LYS A N 1
ATOM 2436 C CA . LYS A 1 306 ? -17.588 6.974 23.155 1.00 95.69 306 LYS A CA 1
ATOM 2437 C C . LYS A 1 306 ? -16.306 6.183 23.430 1.00 95.69 306 LYS A C 1
ATOM 2439 O O . LYS A 1 306 ? -15.908 5.411 22.564 1.00 95.69 306 LYS A O 1
ATOM 2444 N N . ARG A 1 307 ? -15.697 6.336 24.611 1.00 93.94 307 ARG A N 1
ATOM 2445 C CA . ARG A 1 307 ? -14.511 5.561 25.024 1.00 93.94 307 ARG A CA 1
ATOM 2446 C C . ARG A 1 307 ? -14.816 4.071 25.127 1.00 93.94 307 ARG A C 1
ATOM 2448 O O . ARG A 1 307 ? -14.144 3.269 24.497 1.00 93.94 307 ARG A O 1
ATOM 2455 N N . GLU A 1 308 ? -15.894 3.709 25.819 1.00 95.38 308 GLU A N 1
ATOM 2456 C CA . GLU A 1 308 ? -16.332 2.312 25.914 1.00 95.38 308 GLU A CA 1
ATOM 2457 C C . GLU A 1 308 ? -16.586 1.713 24.526 1.00 95.38 308 GLU A C 1
ATOM 2459 O O . GLU A 1 308 ? -16.087 0.633 24.208 1.00 95.38 308 GLU A O 1
ATOM 2464 N N . ARG A 1 309 ? -17.296 2.444 23.655 1.00 95.94 309 ARG A N 1
ATOM 2465 C CA . ARG A 1 309 ? -17.520 2.032 22.267 1.00 95.94 309 ARG A CA 1
ATOM 2466 C C . ARG A 1 309 ? -16.203 1.709 21.568 1.00 95.94 309 ARG A C 1
ATOM 2468 O O . ARG A 1 309 ? -16.136 0.676 20.910 1.00 95.94 309 ARG A O 1
ATOM 2475 N N . LEU A 1 310 ? -15.185 2.563 21.699 1.00 93.25 310 LEU A N 1
ATOM 2476 C CA . LEU A 1 310 ? -13.866 2.356 21.096 1.00 93.25 310 LEU A CA 1
ATOM 2477 C C . LEU A 1 310 ? -13.213 1.061 21.596 1.00 93.25 310 LEU A C 1
ATOM 2479 O O . LEU A 1 310 ? -12.789 0.255 20.769 1.00 93.25 310 LEU A O 1
ATOM 2483 N N . THR A 1 311 ? -13.235 0.795 22.901 1.00 95.00 311 THR A N 1
ATOM 2484 C CA . THR A 1 311 ? -12.728 -0.461 23.476 1.00 95.00 311 THR A CA 1
ATOM 2485 C C . THR A 1 311 ? -13.428 -1.689 22.880 1.00 95.00 311 THR A C 1
ATOM 2487 O O . THR A 1 311 ? -12.778 -2.626 22.410 1.00 95.00 311 THR A O 1
ATOM 2490 N N . TYR A 1 312 ? -14.764 -1.699 22.844 1.00 96.38 312 TYR A N 1
ATOM 2491 C CA . TYR A 1 312 ? -15.518 -2.875 22.397 1.00 96.38 312 TYR A CA 1
ATOM 2492 C C . TYR A 1 312 ? -15.441 -3.110 20.882 1.00 96.38 312 TYR A C 1
ATOM 2494 O O . TYR A 1 312 ? -15.372 -4.261 20.450 1.00 96.38 312 TYR A O 1
ATOM 2502 N N . VAL A 1 313 ? -15.415 -2.061 20.051 1.00 94.88 313 VAL A N 1
ATOM 2503 C CA . VAL A 1 313 ? -15.303 -2.254 18.592 1.00 94.88 313 VAL A CA 1
ATOM 2504 C C . VAL A 1 313 ? -13.913 -2.735 18.163 1.00 94.88 313 VAL A C 1
ATOM 2506 O O . VAL A 1 313 ? -13.817 -3.433 17.154 1.00 94.88 313 VAL A O 1
ATOM 2509 N N . HIS A 1 314 ? -12.862 -2.431 18.933 1.00 94.88 314 HIS A N 1
ATOM 2510 C CA . HIS A 1 314 ? -11.505 -2.941 18.692 1.00 94.88 314 HIS A CA 1
ATOM 2511 C C . HIS A 1 314 ? -11.251 -4.306 19.355 1.00 94.88 314 HIS A C 1
ATOM 2513 O O . HIS A 1 314 ? -10.394 -5.065 18.900 1.00 94.88 314 HIS A O 1
ATOM 2519 N N . ASN A 1 315 ? -12.060 -4.694 20.350 1.00 96.75 315 ASN A N 1
ATOM 2520 C CA . ASN A 1 315 ? -11.998 -6.006 20.992 1.00 96.75 315 ASN A CA 1
ATOM 2521 C C . ASN A 1 315 ? -13.345 -6.745 20.950 1.00 96.75 315 ASN A C 1
ATOM 2523 O O . ASN A 1 315 ? -14.104 -6.796 21.919 1.00 96.75 315 ASN A O 1
ATOM 2527 N N . LEU A 1 316 ? -13.615 -7.409 19.822 1.00 96.19 316 LEU A N 1
ATOM 2528 C CA . LEU A 1 316 ? -14.889 -8.106 19.610 1.00 96.19 316 LEU A CA 1
ATOM 2529 C C . LEU A 1 316 ? -15.117 -9.315 20.533 1.00 96.19 316 LEU A C 1
ATOM 2531 O O . LEU A 1 316 ? -16.263 -9.705 20.745 1.00 96.19 316 LEU A O 1
ATOM 2535 N N . LYS A 1 317 ? -14.063 -9.899 21.118 1.00 96.31 317 LYS A N 1
ATOM 2536 C CA . LYS A 1 317 ? -14.221 -10.944 22.146 1.00 96.31 317 LYS A CA 1
ATOM 2537 C C . LYS A 1 317 ? -14.767 -10.354 23.443 1.00 96.31 317 LYS A C 1
ATOM 2539 O O . LYS A 1 317 ? -15.624 -10.947 24.091 1.00 96.31 317 LYS A O 1
ATOM 2544 N N . LEU A 1 318 ? -14.266 -9.182 23.825 1.00 96.38 318 LEU A N 1
ATOM 2545 C CA . LEU A 1 318 ? -14.782 -8.436 24.963 1.00 96.38 318 LEU A CA 1
ATOM 2546 C C . LEU A 1 318 ? -16.203 -7.922 24.681 1.00 96.38 318 LEU A C 1
ATOM 2548 O O . LEU A 1 318 ? -17.071 -8.086 25.532 1.00 96.38 318 LEU A O 1
ATOM 2552 N N . ALA A 1 319 ? -16.472 -7.417 23.473 1.00 97.00 319 ALA A N 1
ATOM 2553 C CA . ALA A 1 319 ? -17.815 -6.997 23.061 1.00 97.00 319 ALA A CA 1
ATOM 2554 C C . ALA A 1 319 ? -18.841 -8.132 23.126 1.00 97.00 319 ALA A C 1
ATOM 2556 O O . ALA A 1 319 ? -19.978 -7.924 23.534 1.00 97.00 319 ALA A O 1
ATOM 2557 N N . GLU A 1 320 ? -18.450 -9.345 22.742 1.00 96.75 320 GLU A N 1
ATOM 2558 C CA . GLU A 1 320 ? -19.335 -10.502 22.826 1.00 96.75 320 GLU A CA 1
ATOM 2559 C C . GLU A 1 320 ? -19.737 -10.824 24.272 1.00 96.75 320 GLU A C 1
ATOM 2561 O O . GLU A 1 320 ? -20.906 -11.108 24.519 1.00 96.75 320 GLU A O 1
ATOM 2566 N N . ARG A 1 321 ? -18.801 -10.746 25.228 1.00 95.88 321 ARG A N 1
ATOM 2567 C CA . ARG A 1 321 ? -19.103 -10.916 26.661 1.00 95.88 321 ARG A CA 1
ATOM 2568 C C . ARG A 1 321 ? -20.033 -9.817 27.168 1.00 95.88 321 ARG A C 1
ATOM 2570 O O . ARG A 1 321 ? -21.065 -10.121 27.753 1.00 95.88 321 ARG A O 1
ATOM 2577 N N . PHE A 1 322 ? -19.721 -8.570 26.825 1.00 96.00 322 PHE A N 1
ATOM 2578 C CA . PHE A 1 322 ? -20.541 -7.408 27.157 1.00 96.00 322 PHE A CA 1
ATOM 2579 C C . PHE A 1 322 ? -21.995 -7.542 26.681 1.00 96.00 322 PHE A C 1
ATOM 2581 O O . PHE A 1 322 ? -22.918 -7.238 27.429 1.00 96.00 322 PHE A O 1
ATOM 2588 N N . LEU A 1 323 ? -22.214 -8.017 25.449 1.00 95.50 323 LEU A N 1
ATOM 2589 C CA . LEU A 1 323 ? -23.567 -8.218 24.924 1.00 95.50 323 LEU A CA 1
ATOM 2590 C C . LEU A 1 323 ? -24.309 -9.355 25.645 1.00 95.50 323 LEU A C 1
ATOM 2592 O O . LEU A 1 323 ? -25.514 -9.244 25.832 1.00 95.50 323 LEU A O 1
ATOM 2596 N N . LYS A 1 324 ? -23.614 -10.425 26.060 1.00 93.94 324 LYS A N 1
ATOM 2597 C CA . LYS A 1 324 ? -24.220 -11.538 26.816 1.00 93.94 324 LYS A CA 1
ATOM 2598 C C . LYS A 1 324 ? -24.659 -11.120 28.217 1.00 93.94 324 LYS A C 1
ATOM 2600 O O . LYS A 1 324 ? -25.723 -11.512 28.668 1.00 93.94 324 LYS A O 1
ATOM 2605 N N . GLU A 1 325 ? -23.862 -10.300 28.893 1.00 93.38 325 GLU A N 1
ATOM 2606 C CA . GLU A 1 325 ? -24.191 -9.780 30.229 1.00 93.38 325 GLU A CA 1
ATOM 2607 C C . GLU A 1 325 ? -25.363 -8.785 30.210 1.00 93.38 325 GLU A C 1
ATOM 2609 O O . GLU A 1 325 ? -25.945 -8.488 31.249 1.00 93.38 325 GLU A O 1
ATOM 2614 N N . ARG A 1 326 ? -25.713 -8.270 29.027 1.00 88.06 326 ARG A N 1
ATOM 2615 C CA . ARG A 1 326 ? -26.748 -7.253 28.808 1.00 88.06 326 ARG A CA 1
ATOM 2616 C C . ARG A 1 326 ? -27.865 -7.730 27.890 1.00 88.06 326 ARG A C 1
ATOM 2618 O O . ARG A 1 326 ? -28.524 -6.913 27.253 1.00 88.06 326 ARG A O 1
ATOM 2625 N N . GLU A 1 327 ? -28.088 -9.037 27.815 1.00 76.75 327 GLU A N 1
ATOM 2626 C CA . GLU A 1 327 ? -29.117 -9.614 26.945 1.00 76.75 327 GLU A CA 1
ATOM 2627 C C . GLU A 1 327 ? -30.526 -9.088 27.284 1.00 76.75 327 GLU A C 1
ATOM 2629 O O . GLU A 1 327 ? -31.365 -8.976 26.400 1.00 76.75 327 GLU A O 1
ATOM 2634 N N . SER A 1 328 ? -30.757 -8.658 28.533 1.00 70.31 328 SER A N 1
ATOM 2635 C CA . SER A 1 328 ? -31.991 -7.995 28.980 1.00 70.31 328 SER A CA 1
ATOM 2636 C C . SER A 1 328 ? -32.142 -6.526 28.550 1.00 70.31 328 SER A C 1
ATOM 2638 O O . SER A 1 328 ? -33.246 -5.992 28.615 1.00 70.31 328 SER A O 1
ATOM 2640 N N . ASP A 1 329 ? -31.053 -5.853 28.161 1.00 64.88 329 ASP A N 1
ATOM 2641 C CA . ASP A 1 329 ? -31.025 -4.419 27.815 1.00 64.88 329 ASP A CA 1
ATOM 2642 C C . ASP A 1 329 ? -31.134 -4.154 26.296 1.00 64.88 329 ASP A C 1
ATOM 2644 O O . ASP A 1 329 ? -31.212 -2.986 25.879 1.00 64.88 329 ASP A O 1
ATOM 2648 N N . LEU A 1 330 ? -31.040 -5.207 25.474 1.00 60.38 330 LEU A N 1
ATOM 2649 C CA . LEU A 1 330 ? -30.903 -5.165 24.011 1.00 60.38 330 LEU A CA 1
ATOM 2650 C C . LEU A 1 330 ? -32.228 -5.418 23.290 1.00 60.38 330 LEU A C 1
ATOM 2652 O O . LEU A 1 330 ? -32.508 -4.627 22.357 1.00 60.38 330 LEU A O 1
#

Foldseek 3Di:
DPFDQADVSDAVHPDDGFPCVVVVDDPCVQQPADPVGPVRGDRPDDVCVPQVLQLVQQCQAPQVLEHPCLFFAFKGWAFQEWEFAFKDDVPDTDRGDIQGQFIWIKGDFQWFQALVGGTFGKDKHKYKYFPDPDKDDKDPAWDAPDNVPPFRKIKTWLIWDQPDPDRGIMTMMMTIGGDDDDGHHTDDLCQQAVDQKHKMKTKGWRPDPAFWHIWIWIWMWIAAQFFTFTAPTDTPGDTGTDPPHDCCGNPVCVVCVGSGTGGGGSTRDHDPVVSVVLVVLLVVLLVVLVVQLVVDPDPVSNVVSVSVSSSCNSHSVVSVVVCVVCVVVD

Sequence (330 aa):
GETYIGGDYSIPQGMKPDVHYKKGLICLDCHVVGPRGMGDIQRKATCQDCHIEEEEALPGGLHGKLLCASCHVNELGGYQITIWGPGREGTVETPFHKYSLYYGIQKPPIIMKDQTGTWVPMKIWPHSVGNIKGNVPPSEGLRWRWPNGETRDAYYIIGTFGDLPSGNNHLLWMEIQEAAHSYGRARSCESCHGSQAQVSYSTWEFYDEDGAKPFKGHHRIVADKKGLRVEGLENTTPIVPLPGRKLTDFASWVYMRDRWKVPGDFSIPTDRDKYQRYLGVYKRVSAYFDKKIKLAKAETEKKKLKRERLTYVHNLKLAERFLKERESDL

Radius of gyration: 22.94 Å; chains: 1; bounding box: 58×40×59 Å

pLDDT: mean 93.14, std 5.9, range [52.88, 98.62]